Protein AF-A0AA43XJX3-F1 (afdb_monomer)

Radius of gyration: 33.51 Å; Cα contacts (8 Å, |Δi|>4): 386; chains: 1; bounding box: 92×37×76 Å

Solvent-accessible surface area (backbone atoms only — not comparable to full-atom values): 18809 Å² total; per-residue (Å²): 131,83,85,75,77,81,55,68,66,56,33,46,48,50,38,54,39,37,47,68,62,52,50,60,65,54,53,16,59,78,67,75,43,58,44,69,56,56,50,48,50,46,69,73,42,36,44,83,40,84,47,34,24,85,98,42,47,34,42,35,37,66,52,41,85,74,47,78,55,54,61,51,60,90,53,90,78,56,46,88,87,29,33,38,36,49,52,21,66,53,29,81,79,48,36,89,84,54,43,84,46,78,67,68,75,48,80,39,90,80,46,48,43,61,42,45,83,59,54,69,73,37,26,39,73,37,35,39,60,44,36,70,63,30,46,52,55,49,53,51,50,60,48,49,79,67,62,72,74,92,64,51,75,68,55,44,48,55,51,31,70,58,48,41,62,46,30,74,71,65,44,41,73,66,58,55,44,72,80,34,53,95,78,48,93,67,54,73,70,54,53,55,49,33,29,73,75,57,70,31,88,50,46,63,84,61,39,70,62,53,77,74,52,74,82,77,74,83,70,78,72,65,75,90,64,66,74,70,74,44,68,88,61,40,72,69,46,50,52,53,51,43,70,76,41,76,88,62,66,51,30,40,42,51,75,51,71,76,50,95,93,42,53,25,34,41,37,40,33,36,62,91,77,74,44,74,49,77,46,85,29,80,48,90,39,41,66,54,48,49,53,55,51,47,54,49,34,74,73,57,33,70,71,50,41,54,70,74,55,71,37,78,49,62,72,92,52,90,38,106

Organism: NCBI:txid2565777

pLDDT: mean 86.02, std 11.09, range [40.31, 98.12]

Foldseek 3Di:
DPQDDQDLVLLVLLLVVVQVVDFLVVSCVVSVHDSVNSLCLLVVQWDKDQAAAVPAAQDQFPCLVPQADFPLDPDPPCPPQNRTLSRPNCVCPRPPNGDGHDDPVLVDPPNFCNNPPCRNHDSHIGTHRDSVSSVVVVVVVVVVVVPDDPDDLVRLVVVQVQVVVVLQVVDALVRSCVVPVVPDVDDSVSVVVCQVVVSHPDHLVSHPCSVVDDDDPPPPPDLPDDPCVCVCPDPVNVVVVCVVPVPAWEKEWDWADDDVQAKIWIWIARPVVRDIDIDIFGDQAQVSVVVVVVVVCVVQPPVVSCRSPVDYDYDPRSND

InterPro domains:
  IPR025246 Transposase IS30-like HTH domain [PF13936] (4-42)
  IPR051917 Transposase/Integrase Enzymes [PTHR10948] (1-78)

Mean predicted aligned error: 17.45 Å

Structure (mmCIF, N/CA/C/O backbone):
data_AF-A0AA43XJX3-F1
#
_entry.id   AF-A0AA43XJX3-F1
#
loop_
_atom_site.group_PDB
_atom_site.id
_atom_site.type_symbol
_atom_site.label_atom_id
_atom_site.label_alt_id
_atom_site.label_comp_id
_atom_site.label_asym_id
_atom_site.label_entity_id
_atom_site.label_seq_id
_atom_site.pdbx_PDB_ins_code
_atom_site.Cartn_x
_atom_site.Cartn_y
_atom_site.Cartn_z
_atom_site.occupancy
_atom_site.B_iso_or_equiv
_atom_site.auth_seq_id
_atom_site.auth_comp_id
_atom_site.auth_asym_id
_atom_site.auth_atom_id
_atom_site.pdbx_PDB_model_num
ATOM 1 N N . MET A 1 1 ? -15.373 10.532 -0.952 1.00 40.31 1 MET A N 1
ATOM 2 C CA . MET A 1 1 ? -15.086 9.121 -1.298 1.00 40.31 1 MET A CA 1
ATOM 3 C C . MET A 1 1 ? -13.686 8.774 -0.825 1.00 40.31 1 MET A C 1
ATOM 5 O O . MET A 1 1 ? -12.738 9.395 -1.292 1.00 40.31 1 MET A O 1
ATOM 9 N N . MET A 1 2 ? -13.540 7.843 0.120 1.00 40.69 2 MET A N 1
ATOM 10 C CA . MET A 1 2 ? -12.215 7.351 0.510 1.00 40.69 2 MET A CA 1
ATOM 11 C C . MET A 1 2 ? -11.544 6.689 -0.697 1.00 40.69 2 MET A C 1
ATOM 13 O O . MET A 1 2 ? -12.169 5.889 -1.395 1.00 40.69 2 MET A O 1
ATOM 17 N N . ALA A 1 3 ? -10.288 7.045 -0.968 1.00 55.50 3 ALA A N 1
ATOM 18 C CA . ALA A 1 3 ? -9.515 6.457 -2.053 1.00 55.50 3 ALA A CA 1
ATOM 19 C C . ALA A 1 3 ? -9.300 4.963 -1.769 1.00 55.50 3 ALA A C 1
ATOM 21 O O . ALA A 1 3 ? -8.436 4.580 -0.984 1.00 55.50 3 ALA A O 1
ATOM 22 N N . LYS A 1 4 ? -10.125 4.112 -2.382 1.00 78.81 4 LYS A N 1
ATOM 23 C CA . LYS A 1 4 ? -10.029 2.658 -2.243 1.00 78.81 4 LYS A CA 1
ATOM 24 C C . LYS A 1 4 ? -8.730 2.198 -2.909 1.00 78.81 4 LYS A C 1
ATOM 26 O O . LYS A 1 4 ? -8.482 2.529 -4.069 1.00 78.81 4 LYS A O 1
ATOM 31 N N . HIS A 1 5 ? -7.903 1.465 -2.169 1.00 88.94 5 HIS A N 1
ATOM 32 C CA . HIS A 1 5 ? -6.673 0.885 -2.701 1.00 88.94 5 HIS A CA 1
ATOM 33 C C . HIS A 1 5 ? -6.969 -0.024 -3.902 1.00 88.94 5 HIS A C 1
ATOM 35 O O . HIS A 1 5 ? -8.063 -0.587 -4.007 1.00 88.94 5 HIS A O 1
ATOM 41 N N . LEU A 1 6 ? -5.988 -0.159 -4.798 1.00 93.19 6 LEU A N 1
ATOM 42 C CA . LEU A 1 6 ? -6.062 -1.137 -5.880 1.00 93.19 6 LEU A CA 1
ATOM 43 C C . LEU A 1 6 ? -6.025 -2.544 -5.280 1.00 93.19 6 LEU A C 1
ATOM 45 O O . LEU A 1 6 ? -5.177 -2.826 -4.425 1.00 93.19 6 LEU A O 1
ATOM 49 N N . SER A 1 7 ? -6.936 -3.404 -5.724 1.00 94.31 7 SER A N 1
ATOM 50 C CA . SER A 1 7 ? -6.947 -4.827 -5.374 1.00 94.31 7 SER A CA 1
ATOM 51 C C . SER A 1 7 ? -5.810 -5.581 -6.092 1.00 94.31 7 SER A C 1
ATOM 53 O O . SER A 1 7 ? -5.009 -4.980 -6.819 1.00 94.31 7 SER A O 1
ATOM 55 N N . TYR A 1 8 ? -5.672 -6.887 -5.850 1.00 95.50 8 TYR A N 1
ATOM 56 C CA . TYR A 1 8 ? -4.781 -7.717 -6.668 1.00 95.50 8 TYR A CA 1
ATOM 57 C C . TYR A 1 8 ? -5.336 -7.879 -8.091 1.00 95.50 8 TYR A C 1
ATOM 59 O O . TYR A 1 8 ? -4.590 -7.702 -9.053 1.00 95.50 8 TYR A O 1
ATOM 67 N N . ASP A 1 9 ? -6.648 -8.088 -8.219 1.00 96.12 9 ASP A N 1
ATOM 68 C CA . ASP A 1 9 ? -7.339 -8.218 -9.506 1.00 96.12 9 ASP A CA 1
ATOM 69 C C . ASP A 1 9 ? -7.208 -6.946 -10.353 1.00 96.12 9 ASP A C 1
ATOM 71 O O . ASP A 1 9 ? -6.829 -7.024 -11.520 1.00 96.12 9 ASP A O 1
ATOM 75 N N . ASP A 1 10 ? -7.350 -5.764 -9.735 1.00 96.00 10 ASP A N 1
ATOM 76 C CA . ASP A 1 10 ? -7.134 -4.473 -10.403 1.00 96.00 10 ASP A CA 1
ATOM 77 C C . ASP A 1 10 ? -5.731 -4.427 -11.046 1.00 96.00 10 ASP A C 1
ATOM 79 O O . ASP A 1 10 ? -5.551 -3.896 -12.139 1.00 96.00 10 ASP A O 1
ATOM 83 N N . ARG A 1 11 ? -4.709 -4.988 -10.381 1.00 97.25 11 ARG A N 1
ATOM 84 C CA . ARG A 1 11 ? -3.326 -5.011 -10.892 1.00 97.25 11 ARG A CA 1
ATOM 85 C C . ARG A 1 11 ? -3.123 -6.044 -11.991 1.00 97.25 11 ARG A C 1
ATOM 87 O O . ARG A 1 11 ? -2.373 -5.770 -12.930 1.00 97.25 11 ARG A O 1
ATOM 94 N N . LEU A 1 12 ? -3.773 -7.205 -11.893 1.00 97.94 12 LEU A N 1
ATOM 95 C CA . LEU A 1 12 ? -3.779 -8.206 -12.962 1.00 97.94 12 LEU A CA 1
ATOM 96 C C . LEU A 1 12 ? -4.369 -7.615 -14.245 1.00 97.94 12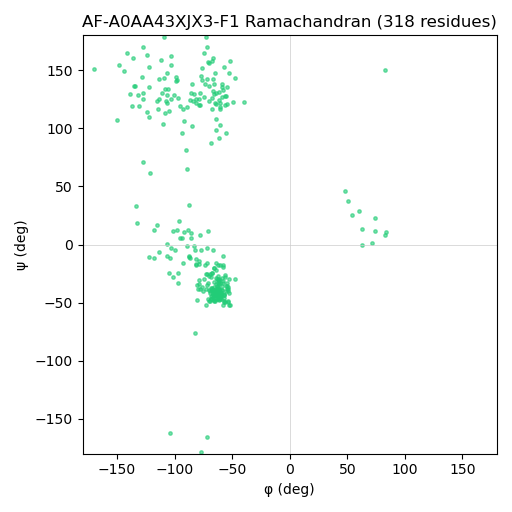 LEU A C 1
ATOM 98 O O . LEU A 1 12 ? -3.784 -7.758 -15.323 1.00 97.94 12 LEU A O 1
ATOM 102 N N . ASP A 1 13 ? -5.467 -6.876 -14.11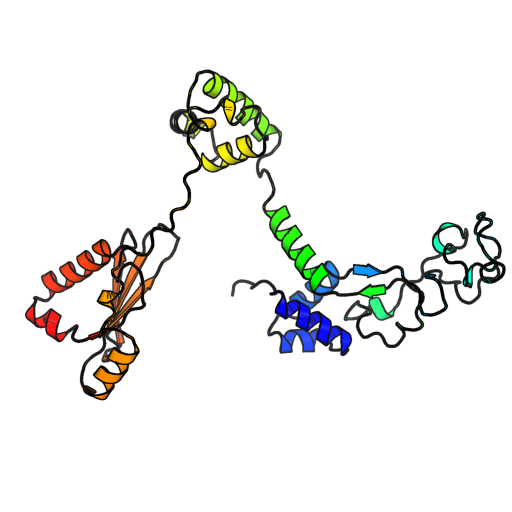5 1.00 97.75 13 ASP A N 1
ATOM 103 C CA . ASP A 1 13 ? -6.102 -6.187 -15.231 1.00 97.75 13 ASP A CA 1
ATOM 104 C C . ASP A 1 13 ? -5.219 -5.072 -15.801 1.00 97.75 13 ASP A C 1
ATOM 106 O O . ASP A 1 13 ? -5.041 -5.007 -17.019 1.00 97.75 13 ASP A O 1
ATOM 110 N N . ILE A 1 14 ? -4.571 -4.251 -14.960 1.00 97.62 14 ILE A N 1
ATOM 111 C CA . ILE A 1 14 ? -3.571 -3.271 -15.428 1.00 97.62 14 ILE A CA 1
ATOM 112 C C . ILE A 1 14 ? -2.492 -3.970 -16.266 1.00 97.62 14 ILE A C 1
ATOM 114 O O . ILE A 1 14 ? -2.191 -3.530 -17.376 1.00 97.62 14 ILE A O 1
ATOM 118 N N . GLU A 1 15 ? -1.921 -5.078 -15.785 1.00 98.12 15 GLU A N 1
ATOM 119 C CA . GLU A 1 15 ? -0.895 -5.815 -16.528 1.00 98.12 15 GLU A CA 1
ATOM 120 C C . GLU A 1 15 ? -1.415 -6.330 -17.881 1.00 98.12 15 GLU A C 1
ATOM 122 O O . GLU A 1 15 ? -0.720 -6.210 -18.899 1.00 98.12 15 GLU A O 1
ATOM 127 N N . LYS A 1 16 ? -2.630 -6.889 -17.906 1.00 98.06 16 LYS A N 1
ATOM 128 C CA . LYS A 1 16 ? -3.300 -7.386 -19.115 1.00 98.06 16 LYS A CA 1
ATOM 129 C C . LYS A 1 16 ? -3.533 -6.270 -20.136 1.00 98.06 16 LYS A C 1
ATOM 131 O O . LYS A 1 16 ? -3.191 -6.433 -21.312 1.00 98.06 16 LYS A O 1
ATOM 136 N N . TYR A 1 17 ? -4.065 -5.131 -19.705 1.00 97.81 17 TYR A N 1
ATOM 137 C CA . TYR A 1 17 ? -4.335 -3.996 -20.583 1.00 97.81 17 TYR A CA 1
ATOM 138 C C . TYR A 1 17 ? -3.048 -3.358 -21.116 1.00 97.81 17 TYR A C 1
ATOM 140 O O . TYR A 1 17 ? -2.960 -3.046 -22.303 1.00 97.81 17 TYR A O 1
ATOM 148 N N . LEU A 1 18 ? -1.997 -3.274 -20.294 1.00 97.06 18 LEU A N 1
ATOM 149 C CA . LEU A 1 18 ? -0.679 -2.805 -20.733 1.00 97.06 18 LEU A CA 1
ATOM 150 C C . LEU A 1 18 ? -0.033 -3.723 -21.777 1.00 97.06 18 LEU A C 1
ATOM 152 O O . LEU A 1 18 ? 0.682 -3.245 -22.656 1.00 97.06 18 LEU A O 1
ATOM 156 N N . LYS A 1 19 ? -0.261 -5.042 -21.704 1.00 96.44 19 LYS A N 1
ATOM 157 C CA . LYS A 1 19 ? 0.165 -5.987 -22.755 1.00 96.44 19 LYS A CA 1
ATOM 158 C C . LYS A 1 19 ? -0.623 -5.802 -24.053 1.00 96.44 19 LYS A C 1
ATOM 160 O O . LYS A 1 19 ? -0.084 -6.078 -25.119 1.00 96.44 19 LYS A O 1
ATOM 165 N N . SER A 1 20 ? -1.858 -5.319 -23.950 1.00 96.00 20 SER A N 1
ATOM 166 C CA . SER A 1 20 ? -2.770 -5.077 -25.073 1.00 96.00 20 SER A CA 1
ATOM 167 C C . SER A 1 20 ? -2.677 -3.646 -25.628 1.00 96.00 20 SER A C 1
ATOM 169 O O . SER A 1 20 ? -3.511 -3.260 -26.436 1.00 96.00 20 SER A O 1
ATOM 171 N N . ASN A 1 21 ? -1.672 -2.862 -25.208 1.00 94.25 21 ASN A N 1
ATOM 172 C CA . ASN A 1 21 ? -1.429 -1.476 -25.637 1.00 94.25 21 ASN A CA 1
ATOM 173 C C . ASN A 1 21 ? -2.566 -0.481 -25.348 1.00 94.25 21 ASN A C 1
ATOM 175 O O . ASN A 1 21 ? -2.692 0.530 -26.034 1.00 94.25 21 ASN A O 1
ATOM 179 N N . TYR A 1 22 ? -3.351 -0.715 -24.296 1.00 96.19 22 TYR A N 1
ATOM 180 C CA . TYR A 1 22 ? -4.339 0.265 -23.845 1.00 96.19 22 TYR A CA 1
ATOM 181 C C . TYR A 1 22 ? -3.642 1.520 -23.302 1.00 96.19 22 TYR A C 1
ATOM 183 O O . TYR A 1 22 ? -2.624 1.447 -22.602 1.00 96.19 22 TYR A O 1
ATOM 191 N N . SER A 1 23 ? -4.227 2.683 -23.570 1.00 95.19 23 SER A N 1
ATOM 192 C CA . SER A 1 23 ? -3.815 3.949 -22.973 1.00 95.19 23 SER A CA 1
ATOM 193 C C . SER A 1 23 ? -4.190 4.011 -21.489 1.00 95.19 23 SER A C 1
ATOM 195 O O . SER A 1 23 ? -5.140 3.381 -21.024 1.00 95.19 23 SER A O 1
ATOM 197 N N . LEU A 1 24 ? -3.494 4.855 -20.720 1.00 95.62 24 LEU A N 1
ATOM 198 C CA . LEU A 1 24 ? -3.821 5.058 -19.301 1.00 95.62 24 LEU A CA 1
ATOM 199 C C . LEU A 1 24 ? -5.257 5.565 -19.085 1.00 95.62 24 LEU A C 1
ATOM 201 O O . LEU A 1 24 ? -5.836 5.307 -18.034 1.00 95.62 24 LEU A O 1
ATOM 205 N N . SER A 1 25 ? -5.816 6.302 -20.052 1.00 95.88 25 SER A N 1
ATOM 206 C CA . SER A 1 25 ? -7.202 6.780 -19.996 1.00 95.88 25 SER A CA 1
ATOM 207 C C . SER A 1 25 ? -8.201 5.631 -20.170 1.00 95.88 25 SER A C 1
ATOM 209 O O . SER A 1 25 ? -9.214 5.599 -19.479 1.00 95.88 25 SER A O 1
ATOM 211 N N . GLU A 1 26 ? -7.910 4.675 -21.053 1.00 96.75 26 GLU A N 1
ATOM 212 C CA . GLU A 1 26 ? -8.755 3.493 -21.249 1.00 96.75 26 GLU A CA 1
ATOM 213 C C . GLU A 1 26 ? -8.703 2.580 -20.026 1.00 96.75 26 GLU A C 1
ATOM 215 O O . GLU A 1 26 ? -9.752 2.239 -19.495 1.00 96.75 26 GLU A O 1
ATOM 220 N N . ILE A 1 27 ? -7.506 2.289 -19.505 1.00 96.69 27 ILE A N 1
ATOM 221 C CA . ILE A 1 27 ? -7.332 1.477 -18.286 1.00 96.69 27 ILE A CA 1
ATOM 222 C C . ILE A 1 27 ? -8.086 2.093 -17.100 1.00 96.69 27 ILE A C 1
ATOM 224 O O . ILE A 1 27 ? -8.748 1.394 -16.338 1.00 96.69 27 ILE A O 1
ATOM 228 N N . ALA A 1 28 ? -8.001 3.417 -16.949 1.00 95.75 28 ALA A N 1
ATOM 229 C CA . ALA A 1 28 ? -8.712 4.155 -15.912 1.00 95.75 28 ALA A CA 1
ATOM 230 C C . ALA A 1 28 ? -10.236 3.981 -16.009 1.00 95.75 28 ALA A C 1
ATOM 232 O O . ALA A 1 28 ? -10.896 3.779 -14.989 1.00 95.75 28 ALA A O 1
ATOM 233 N N . ARG A 1 29 ? -10.783 4.020 -17.229 1.00 96.25 29 ARG A N 1
ATOM 234 C CA . ARG A 1 29 ? -12.213 3.828 -17.489 1.00 96.25 29 ARG A CA 1
ATOM 235 C C . ARG A 1 29 ? -12.657 2.391 -17.209 1.00 96.25 29 ARG A C 1
ATOM 237 O O . ARG A 1 29 ? -13.643 2.221 -16.503 1.00 96.25 29 ARG A O 1
ATOM 244 N N . GLU A 1 30 ? -11.915 1.390 -17.687 1.00 96.06 30 GLU A N 1
ATOM 245 C CA . GLU A 1 30 ? -12.246 -0.031 -17.473 1.00 96.06 30 GLU A CA 1
ATOM 246 C C . GLU A 1 30 ? -12.243 -0.411 -15.985 1.00 96.06 30 GLU A C 1
ATOM 248 O O . GLU A 1 30 ? -13.106 -1.148 -15.521 1.00 96.06 30 GLU A O 1
ATOM 253 N N . LEU A 1 31 ? -11.301 0.132 -15.209 1.00 93.81 31 LEU A N 1
ATOM 254 C CA . LEU A 1 31 ? -11.177 -0.162 -13.777 1.00 93.81 31 LEU A CA 1
ATOM 255 C C . LEU A 1 31 ? -12.000 0.769 -12.881 1.00 93.81 31 LEU A C 1
ATOM 257 O O . LEU A 1 31 ? -11.956 0.639 -11.656 1.00 93.81 31 LEU A O 1
ATOM 261 N N . ASN A 1 32 ? -12.706 1.742 -13.465 1.00 93.25 32 ASN A N 1
ATOM 262 C CA . ASN A 1 32 ? -13.382 2.817 -12.741 1.00 93.25 32 ASN A CA 1
ATOM 263 C C . ASN A 1 32 ? -12.460 3.488 -11.693 1.00 93.25 32 ASN A C 1
ATOM 265 O O . ASN A 1 32 ? -12.806 3.678 -10.521 1.00 93.25 32 ASN A O 1
ATOM 269 N N . ARG A 1 33 ? -11.225 3.802 -12.105 1.00 92.62 33 ARG A N 1
ATOM 270 C CA . ARG A 1 33 ? -10.194 4.455 -11.283 1.00 92.62 33 ARG A CA 1
ATOM 271 C C . ARG A 1 33 ? -9.737 5.749 -11.927 1.00 92.62 33 ARG A C 1
ATOM 273 O O . ARG A 1 33 ? -9.702 5.888 -13.140 1.00 92.62 33 ARG A O 1
ATOM 280 N N . HIS A 1 34 ? -9.278 6.693 -11.111 1.00 93.50 34 HIS A N 1
ATOM 281 C CA . HIS A 1 34 ? -8.694 7.918 -11.645 1.00 93.50 34 HIS A CA 1
ATOM 282 C C . HIS A 1 34 ? -7.387 7.631 -12.408 1.00 93.50 34 HIS A C 1
ATOM 284 O O . HIS A 1 34 ? -6.522 6.895 -11.925 1.00 93.50 34 HIS A O 1
ATOM 290 N N . LYS A 1 35 ? -7.191 8.281 -13.562 1.00 94.62 35 LYS A N 1
ATOM 291 C CA . LYS A 1 35 ? -5.999 8.117 -14.418 1.00 94.62 35 LYS A CA 1
ATOM 292 C C . LYS A 1 35 ? -4.682 8.333 -13.670 1.00 94.62 35 LYS A C 1
ATOM 294 O O . LYS A 1 35 ? -3.721 7.599 -13.889 1.00 94.62 35 LYS A O 1
ATOM 299 N N . SER A 1 36 ? -4.630 9.304 -12.753 1.00 94.12 36 SER A N 1
ATOM 300 C CA . SER A 1 36 ? -3.422 9.552 -11.949 1.00 94.12 36 SER A CA 1
ATOM 301 C C . SER A 1 36 ? -3.107 8.422 -10.963 1.00 94.12 36 SER A C 1
ATOM 303 O O . SER A 1 36 ? -1.952 8.258 -10.578 1.00 94.12 36 SER A O 1
ATOM 305 N N . THR A 1 37 ? -4.099 7.631 -10.545 1.00 94.06 37 THR A N 1
ATOM 306 C CA . THR A 1 37 ? -3.879 6.445 -9.704 1.00 94.06 37 THR A CA 1
ATOM 307 C C . THR A 1 37 ? -3.210 5.344 -10.513 1.00 94.06 37 THR A C 1
ATOM 309 O O . THR A 1 37 ? -2.195 4.819 -10.073 1.00 94.06 37 THR A O 1
ATOM 312 N N . ILE A 1 38 ? -3.711 5.072 -11.721 1.00 95.62 38 ILE A N 1
ATOM 313 C CA . ILE A 1 38 ? -3.113 4.092 -12.638 1.00 95.62 38 ILE A CA 1
ATOM 314 C C . ILE A 1 38 ? -1.693 4.513 -13.034 1.00 95.62 38 ILE A C 1
ATOM 316 O O . ILE A 1 38 ? -0.769 3.712 -12.956 1.00 95.62 38 ILE A O 1
ATOM 320 N N . SER A 1 39 ? -1.499 5.789 -13.385 1.00 95.50 39 SER A N 1
ATOM 321 C CA . SER A 1 39 ? -0.178 6.329 -13.730 1.00 95.50 39 SER A CA 1
ATOM 322 C C . SER A 1 39 ? 0.830 6.142 -12.590 1.00 95.50 39 SER A C 1
ATOM 324 O O . SER A 1 39 ? 1.881 5.540 -12.789 1.00 95.50 39 SER A O 1
ATOM 326 N N . ARG A 1 40 ? 0.481 6.571 -11.366 1.00 94.50 40 ARG A N 1
ATOM 327 C CA . ARG A 1 40 ? 1.353 6.420 -10.189 1.00 94.50 40 ARG A CA 1
ATOM 328 C C . ARG A 1 40 ? 1.654 4.962 -9.872 1.00 94.50 40 ARG A C 1
ATOM 330 O O . ARG A 1 40 ? 2.805 4.646 -9.596 1.00 94.50 40 ARG A O 1
ATOM 337 N N . GLU A 1 41 ? 0.649 4.091 -9.916 1.00 95.44 41 GLU A N 1
ATOM 338 C CA . GLU A 1 41 ? 0.833 2.654 -9.696 1.00 95.44 41 GLU A CA 1
ATOM 339 C C . GLU A 1 41 ? 1.872 2.087 -10.670 1.00 95.44 41 GLU A C 1
ATOM 341 O O . GLU A 1 41 ? 2.831 1.450 -10.241 1.00 95.44 41 GLU A O 1
ATOM 346 N N . ILE A 1 42 ? 1.736 2.378 -11.966 1.00 96.00 42 ILE A N 1
ATOM 347 C CA . ILE A 1 42 ? 2.660 1.883 -12.989 1.00 96.00 42 ILE A CA 1
ATOM 348 C C . ILE A 1 42 ? 4.060 2.457 -12.778 1.00 96.00 42 ILE A C 1
ATOM 350 O O . ILE A 1 42 ? 5.028 1.699 -12.768 1.00 96.00 42 ILE A O 1
ATOM 354 N N . THR A 1 43 ? 4.194 3.768 -12.578 1.00 93.81 43 THR A N 1
ATOM 355 C CA . THR A 1 43 ? 5.504 4.413 -12.417 1.00 93.81 43 THR A CA 1
ATOM 356 C C . THR A 1 43 ? 6.235 3.934 -11.162 1.00 93.81 43 THR A C 1
ATOM 358 O O . THR A 1 43 ? 7.435 3.688 -11.221 1.00 93.81 43 THR A O 1
ATOM 361 N N . ILE A 1 44 ? 5.529 3.775 -10.039 1.00 93.38 44 ILE A N 1
ATOM 362 C CA . ILE A 1 44 ? 6.135 3.398 -8.753 1.00 93.38 44 ILE A CA 1
ATOM 363 C C . ILE A 1 44 ? 6.446 1.899 -8.698 1.00 93.38 44 ILE A C 1
ATOM 365 O O . ILE A 1 44 ? 7.456 1.506 -8.121 1.00 93.38 44 ILE A O 1
ATOM 369 N N . ARG A 1 45 ? 5.575 1.050 -9.258 1.00 94.88 45 ARG A N 1
ATOM 370 C CA . ARG A 1 45 ? 5.641 -0.408 -9.060 1.00 94.88 45 ARG A CA 1
ATOM 371 C C . ARG A 1 45 ? 6.222 -1.182 -10.242 1.00 94.88 45 ARG A C 1
ATOM 373 O O . ARG A 1 45 ? 6.376 -2.397 -10.148 1.00 94.88 45 ARG A O 1
ATOM 380 N N . SER A 1 46 ? 6.561 -0.519 -11.347 1.00 95.31 46 SER A N 1
ATOM 381 C CA . SER A 1 46 ? 7.253 -1.177 -12.461 1.00 95.31 46 SER A CA 1
ATOM 382 C C . SER A 1 46 ? 8.699 -1.505 -12.112 1.00 95.31 46 SER A C 1
ATOM 384 O O . SER A 1 46 ? 9.408 -0.716 -11.494 1.00 95.31 46 SER A O 1
ATOM 386 N N . ARG A 1 47 ? 9.174 -2.659 -12.584 1.00 94.75 47 ARG A N 1
ATOM 387 C CA . ARG A 1 47 ? 10.550 -3.110 -12.357 1.00 94.75 47 ARG A CA 1
ATOM 388 C C . ARG A 1 47 ? 11.460 -2.831 -13.544 1.00 94.75 47 ARG A C 1
ATOM 390 O O . ARG A 1 47 ? 11.085 -3.013 -14.707 1.00 94.75 47 ARG A O 1
ATOM 397 N N . THR A 1 48 ? 12.705 -2.502 -13.227 1.00 94.81 48 THR A N 1
ATOM 398 C CA . THR A 1 48 ? 13.790 -2.356 -14.197 1.00 94.81 48 THR A CA 1
ATOM 399 C C . THR A 1 48 ? 14.376 -3.722 -14.549 1.00 94.81 48 THR A C 1
ATOM 401 O O . THR A 1 48 ? 14.822 -4.470 -13.681 1.00 94.81 48 THR A O 1
ATOM 404 N N . VAL A 1 49 ? 14.418 -4.054 -15.838 1.00 94.12 49 VAL A N 1
ATOM 405 C CA . VAL A 1 49 ? 14.920 -5.332 -16.354 1.00 94.12 49 VAL A CA 1
ATOM 406 C C . VAL A 1 49 ? 16.061 -5.097 -17.341 1.00 94.12 49 VAL A C 1
ATOM 408 O O . VAL A 1 49 ? 15.856 -4.652 -18.473 1.00 94.12 49 VAL A O 1
ATOM 411 N N . LYS A 1 50 ? 17.279 -5.460 -16.925 1.00 93.06 50 LYS A N 1
ATOM 412 C CA . LYS A 1 50 ? 18.514 -5.405 -17.727 1.00 93.06 50 LYS A CA 1
ATOM 413 C C . LYS A 1 50 ? 18.725 -6.711 -18.502 1.00 93.06 50 LYS A C 1
ATOM 415 O O . LYS A 1 50 ? 19.640 -7.480 -18.228 1.00 93.06 50 LYS A O 1
ATOM 420 N N . LYS A 1 51 ? 17.821 -7.006 -19.441 1.00 90.38 51 LYS A N 1
ATOM 421 C CA . LYS A 1 51 ? 17.868 -8.225 -20.270 1.00 90.38 51 LYS A CA 1
ATOM 422 C C . LYS A 1 51 ? 17.905 -7.868 -21.751 1.00 90.38 51 LYS A C 1
ATOM 424 O O . LYS A 1 51 ? 17.128 -7.025 -22.194 1.00 90.38 51 LYS A O 1
ATOM 429 N N . GLY A 1 52 ? 18.779 -8.533 -22.505 1.00 86.94 52 GLY A N 1
ATOM 430 C CA . GLY A 1 52 ? 18.850 -8.430 -23.962 1.00 86.94 52 GLY A CA 1
ATOM 431 C C . GLY A 1 52 ? 17.679 -9.116 -24.666 1.00 86.94 52 GLY A C 1
ATOM 432 O O . GLY A 1 52 ? 16.670 -9.463 -24.046 1.00 86.94 52 GLY A O 1
ATOM 433 N N . CYS A 1 53 ? 17.821 -9.318 -25.969 1.00 86.94 53 CYS A N 1
ATOM 434 C CA . CYS A 1 53 ? 16.839 -10.026 -26.780 1.00 86.94 53 CYS A CA 1
ATOM 435 C C . CYS A 1 53 ? 17.363 -11.398 -27.221 1.00 86.94 53 CYS A C 1
ATOM 437 O O . CYS A 1 53 ? 18.490 -11.779 -26.908 1.00 86.94 53 CYS A O 1
ATOM 439 N N . TYR A 1 54 ? 16.550 -12.164 -27.949 1.00 85.44 54 TYR A N 1
ATOM 440 C CA . TYR A 1 54 ? 17.009 -13.446 -28.480 1.00 85.44 54 TYR A CA 1
ATOM 441 C C . TYR A 1 54 ? 18.275 -13.247 -29.330 1.00 85.44 54 TYR A C 1
ATOM 443 O O . TYR A 1 54 ? 18.322 -12.374 -30.197 1.00 85.44 54 TYR A O 1
ATOM 451 N N . GLY A 1 55 ? 19.326 -14.010 -29.023 1.00 83.56 55 GLY A N 1
ATOM 452 C CA . GLY A 1 55 ? 20.610 -13.942 -29.722 1.00 83.56 55 GLY A CA 1
ATOM 453 C C . GLY A 1 55 ? 21.466 -12.694 -29.460 1.00 83.56 55 GLY A C 1
ATOM 454 O O . GLY A 1 55 ? 22.547 -12.600 -30.042 1.00 83.56 55 GLY A O 1
ATOM 455 N N . ARG A 1 56 ? 21.045 -11.749 -28.601 1.00 85.75 56 ARG A N 1
ATOM 456 C CA . ARG A 1 56 ? 21.839 -10.556 -28.247 1.00 85.75 56 ARG A CA 1
ATOM 457 C C . ARG A 1 56 ? 21.846 -10.298 -26.747 1.00 85.75 56 ARG A C 1
ATOM 459 O O . ARG A 1 56 ? 20.810 -10.327 -26.086 1.00 85.75 56 ARG A O 1
ATOM 466 N N . ASN A 1 57 ? 23.022 -9.968 -26.225 1.00 88.44 57 ASN A N 1
ATOM 467 C CA . ASN A 1 57 ? 23.169 -9.580 -24.830 1.00 88.44 57 ASN A CA 1
ATOM 468 C C . ASN A 1 57 ? 22.469 -8.245 -24.542 1.00 88.44 57 ASN A C 1
ATOM 470 O O . ASN A 1 57 ? 22.169 -7.462 -25.446 1.00 88.44 57 ASN A O 1
ATOM 474 N N . TYR A 1 58 ? 22.200 -7.997 -23.262 1.00 92.00 58 TYR A N 1
ATOM 475 C CA . TYR A 1 58 ? 21.825 -6.665 -22.805 1.00 92.00 58 TYR A CA 1
ATOM 476 C C . TYR A 1 58 ? 22.962 -5.700 -23.148 1.00 92.00 58 TYR A C 1
ATOM 478 O O . TYR A 1 58 ? 24.119 -5.967 -22.832 1.00 92.00 58 TYR A O 1
ATOM 486 N N . ASN A 1 59 ? 22.622 -4.617 -23.838 1.00 92.06 59 ASN A N 1
ATOM 487 C CA . ASN A 1 59 ? 23.561 -3.570 -24.196 1.00 92.06 59 ASN A CA 1
ATOM 488 C C . ASN A 1 59 ? 22.781 -2.260 -24.258 1.00 92.06 59 ASN A C 1
ATOM 490 O O . ASN A 1 59 ? 21.972 -2.056 -25.171 1.00 92.06 59 ASN A O 1
ATOM 494 N N . ALA A 1 60 ? 23.014 -1.417 -23.254 1.00 94.00 60 ALA A N 1
ATOM 495 C CA . ALA A 1 60 ? 22.367 -0.114 -23.114 1.00 94.00 60 ALA A CA 1
ATOM 496 C C . ALA A 1 60 ? 23.250 1.028 -23.622 1.00 94.00 60 ALA A C 1
ATOM 498 O O . ALA A 1 60 ? 22.965 2.177 -23.330 1.00 94.00 60 ALA A O 1
ATOM 499 N N . CYS A 1 61 ? 24.334 0.727 -24.339 1.00 93.75 61 CYS A N 1
ATOM 500 C CA . CYS A 1 61 ? 25.209 1.753 -24.882 1.00 93.75 61 CYS A CA 1
ATOM 501 C C . CYS A 1 61 ? 24.554 2.452 -26.083 1.00 93.75 61 CYS A C 1
ATOM 503 O O . CYS A 1 61 ? 24.004 1.788 -26.970 1.00 93.75 61 CYS A O 1
ATOM 505 N N . ILE A 1 62 ? 24.678 3.775 -26.178 1.00 94.12 62 ILE A N 1
ATOM 506 C CA . ILE A 1 62 ? 24.258 4.545 -27.361 1.00 94.12 62 ILE A CA 1
ATOM 507 C C . ILE A 1 62 ? 25.038 4.132 -28.615 1.00 94.12 62 ILE A C 1
ATOM 509 O O . ILE A 1 62 ? 24.480 4.043 -29.704 1.00 94.12 62 ILE A O 1
ATOM 513 N N . HIS A 1 63 ? 26.295 3.718 -28.448 1.00 92.62 63 HIS A N 1
ATOM 514 C CA . HIS A 1 63 ? 27.160 3.249 -29.531 1.00 92.62 63 HIS A CA 1
ATOM 515 C C . HIS A 1 63 ? 26.987 1.751 -29.854 1.00 92.62 63 HIS A C 1
ATOM 517 O O . HIS A 1 63 ? 27.770 1.186 -30.613 1.00 92.62 63 HIS A O 1
ATOM 523 N N . ARG A 1 64 ? 25.970 1.064 -29.309 1.00 90.50 64 ARG A N 1
ATOM 524 C CA . ARG A 1 64 ? 25.795 -0.403 -29.434 1.00 90.50 64 ARG A CA 1
ATOM 525 C C . ARG A 1 64 ? 25.704 -0.947 -30.863 1.00 90.50 64 ARG A C 1
ATOM 527 O O . ARG A 1 64 ? 25.851 -2.150 -31.044 1.00 90.50 64 ARG A O 1
ATOM 534 N N . TYR A 1 65 ? 25.430 -0.113 -31.863 1.00 89.50 65 TYR A N 1
ATOM 535 C CA . TYR A 1 65 ? 25.345 -0.546 -33.262 1.00 89.50 65 TYR A CA 1
ATOM 536 C C . TYR A 1 65 ? 26.641 -0.302 -34.045 1.00 89.50 65 TYR A C 1
ATOM 538 O O . TYR A 1 65 ? 26.995 -1.121 -34.893 1.00 89.50 65 TYR A O 1
ATOM 546 N N . SER A 1 66 ? 27.366 0.771 -33.725 1.00 91.19 66 SER A N 1
ATOM 547 C CA . SER A 1 66 ? 28.526 1.255 -34.484 1.00 91.19 66 SER A CA 1
ATOM 548 C C . SER A 1 66 ? 29.860 1.149 -33.742 1.00 91.19 66 SER A C 1
ATOM 550 O O . SER A 1 66 ? 30.891 1.393 -34.347 1.00 91.19 66 SER A O 1
ATOM 552 N N . CYS A 1 67 ? 29.878 0.767 -32.461 1.00 89.56 67 CYS A N 1
ATOM 553 C CA . CYS A 1 67 ? 31.114 0.677 -31.684 1.00 89.56 67 CYS A CA 1
ATOM 554 C C . CYS A 1 67 ? 32.094 -0.336 -32.299 1.00 89.56 67 CYS A C 1
ATOM 556 O O . CYS A 1 67 ? 31.779 -1.527 -32.438 1.00 89.56 67 CYS A O 1
ATOM 558 N N . GLU A 1 68 ? 33.285 0.157 -32.636 1.00 89.38 68 GLU A N 1
ATOM 559 C CA . GLU A 1 68 ? 34.374 -0.612 -33.244 1.00 89.38 68 GLU A CA 1
ATOM 560 C C . GLU A 1 68 ? 35.345 -1.183 -32.208 1.00 89.38 68 GLU A C 1
ATOM 562 O O . GLU A 1 68 ? 36.071 -2.130 -32.511 1.00 89.38 68 GLU A O 1
ATOM 567 N N . SER A 1 69 ? 35.301 -0.677 -30.968 1.00 86.94 69 SER A N 1
ATOM 568 C CA . SER A 1 69 ? 36.131 -1.153 -29.864 1.00 86.94 69 SER A CA 1
ATOM 569 C C . SER A 1 69 ? 35.975 -2.661 -29.669 1.00 86.94 69 SER A C 1
ATOM 571 O O . SER A 1 69 ? 34.863 -3.209 -29.660 1.00 86.94 69 SER A O 1
ATOM 573 N N . ASP A 1 70 ? 37.095 -3.342 -29.472 1.00 86.38 70 ASP A N 1
ATOM 574 C CA . ASP A 1 70 ? 37.148 -4.761 -29.172 1.00 86.38 70 ASP A CA 1
ATOM 575 C C . ASP A 1 70 ? 37.911 -5.017 -27.865 1.00 86.38 70 ASP A C 1
ATOM 577 O O . ASP A 1 70 ? 38.555 -4.134 -27.309 1.00 86.38 70 ASP A O 1
ATOM 581 N N . ARG A 1 71 ? 37.729 -6.212 -27.299 1.00 81.50 71 ARG A N 1
ATOM 582 C CA . ARG A 1 71 ? 38.433 -6.701 -26.099 1.00 81.50 71 ARG A CA 1
ATOM 583 C C . ARG A 1 71 ? 38.346 -5.793 -24.860 1.00 81.50 71 ARG A C 1
ATOM 585 O O . ARG A 1 71 ? 39.169 -5.909 -23.964 1.00 81.50 71 ARG A O 1
ATOM 592 N N . VAL A 1 72 ? 37.294 -4.976 -24.759 1.00 80.88 72 VAL A N 1
ATOM 593 C CA . VAL A 1 72 ? 36.975 -4.137 -23.580 1.00 80.88 72 VAL A CA 1
ATOM 594 C C . VAL A 1 72 ? 36.833 -4.924 -22.271 1.00 80.88 72 VAL A C 1
ATOM 596 O O . VAL A 1 72 ? 37.036 -4.382 -21.196 1.00 80.88 72 VAL A O 1
ATOM 599 N N . CYS A 1 73 ? 36.476 -6.207 -22.335 1.00 73.88 73 CYS A N 1
ATOM 600 C CA . CYS A 1 73 ? 36.475 -7.104 -21.183 1.00 73.88 73 CYS A CA 1
ATOM 601 C C . CYS A 1 73 ? 37.849 -7.776 -21.048 1.00 73.88 73 CYS A C 1
ATOM 603 O O . CYS A 1 73 ? 38.218 -8.585 -21.897 1.00 73.88 73 CYS A O 1
ATOM 605 N N . SER A 1 74 ? 38.550 -7.556 -19.934 1.00 66.25 74 SER A N 1
ATOM 606 C CA . SER A 1 74 ? 39.802 -8.264 -19.597 1.00 66.25 74 SER A CA 1
ATOM 607 C C . SER A 1 74 ? 39.605 -9.765 -19.312 1.00 66.25 74 SER A C 1
ATOM 609 O O . SER A 1 74 ? 40.562 -10.500 -19.075 1.00 66.25 74 SER A O 1
ATOM 611 N N . ASP A 1 75 ? 38.353 -10.234 -19.299 1.00 63.41 75 ASP A N 1
ATOM 612 C CA . ASP A 1 75 ? 37.996 -11.616 -18.999 1.00 63.41 75 ASP A CA 1
ATOM 613 C C . ASP A 1 75 ? 38.239 -12.520 -20.222 1.00 63.41 75 ASP A C 1
ATOM 615 O O . ASP A 1 75 ? 37.619 -12.366 -21.280 1.00 63.41 75 ASP A O 1
ATOM 619 N N . LYS A 1 76 ? 39.106 -13.528 -20.049 1.00 56.59 76 LYS A N 1
ATOM 620 C CA . LYS A 1 76 ? 39.462 -14.546 -21.058 1.00 56.59 76 LYS A CA 1
ATOM 621 C C . LYS A 1 76 ? 38.251 -15.346 -21.576 1.00 56.59 76 LYS A C 1
ATOM 623 O O . LYS A 1 76 ? 38.377 -16.086 -22.548 1.00 56.59 76 LYS A O 1
ATOM 628 N N . LYS A 1 77 ? 37.074 -15.199 -20.951 1.00 57.19 77 LYS A N 1
ATOM 629 C CA . LYS A 1 77 ? 35.792 -15.803 -21.360 1.00 57.19 77 LYS A CA 1
ATOM 630 C C . LYS A 1 77 ? 35.040 -15.035 -22.453 1.00 57.19 77 LYS A C 1
ATOM 632 O O . LYS A 1 77 ? 34.011 -15.521 -22.930 1.00 57.19 77 LYS A O 1
ATOM 637 N N . CYS A 1 78 ? 35.516 -13.867 -22.885 1.00 61.66 78 CYS A N 1
ATOM 638 C CA . CYS A 1 78 ? 34.960 -13.185 -24.052 1.00 61.66 78 CYS A CA 1
ATOM 639 C C . CYS A 1 78 ? 35.289 -13.983 -25.331 1.00 61.66 78 CYS A C 1
ATOM 641 O O . CYS A 1 78 ? 36.311 -13.782 -25.979 1.00 61.66 78 CYS A O 1
ATOM 643 N N . SER A 1 79 ? 34.419 -14.946 -25.672 1.00 64.88 79 SER A N 1
ATOM 644 C CA . SER A 1 79 ? 34.548 -15.792 -26.870 1.00 64.88 79 SER A CA 1
ATOM 645 C C . SER A 1 79 ? 34.749 -14.957 -28.146 1.00 64.88 79 SER A C 1
ATOM 647 O O . SER A 1 79 ? 34.310 -13.806 -28.206 1.00 64.88 79 SER A O 1
ATOM 649 N N . ARG A 1 80 ? 35.315 -15.544 -29.216 1.00 64.88 80 ARG A N 1
ATOM 650 C CA . ARG A 1 80 ? 35.502 -14.878 -30.530 1.00 64.88 80 ARG A CA 1
ATOM 651 C C . ARG A 1 80 ? 34.242 -14.155 -31.047 1.00 64.88 80 ARG A C 1
ATOM 653 O O . ARG A 1 80 ? 34.376 -13.144 -31.729 1.00 64.88 80 ARG A O 1
ATOM 660 N N . LYS A 1 81 ? 33.040 -14.633 -30.691 1.00 65.12 81 LYS A N 1
ATOM 661 C CA . LYS A 1 81 ? 31.733 -14.048 -31.052 1.00 65.12 81 LYS A CA 1
ATOM 662 C C . LYS A 1 81 ? 31.413 -12.732 -30.321 1.00 65.12 81 LYS A C 1
ATOM 664 O O . LYS A 1 81 ? 30.659 -11.916 -30.838 1.00 65.12 81 LYS A O 1
ATOM 669 N N . TYR A 1 82 ? 32.001 -12.509 -29.146 1.00 72.19 82 TYR A N 1
ATOM 670 C CA . TYR A 1 82 ? 31.759 -11.348 -28.279 1.00 72.19 82 TYR A CA 1
ATOM 671 C C . TYR A 1 82 ? 32.993 -10.451 -28.121 1.00 72.19 82 TYR A C 1
ATOM 673 O O . TYR A 1 82 ? 33.034 -9.625 -27.215 1.00 72.19 82 TYR A O 1
ATOM 681 N N . LYS A 1 83 ? 33.990 -10.603 -29.007 1.00 77.56 83 LYS A N 1
ATOM 682 C CA . LYS A 1 83 ? 35.217 -9.797 -28.980 1.00 77.56 83 LYS A CA 1
ATOM 683 C C . LYS A 1 83 ? 34.943 -8.305 -29.180 1.00 77.56 83 LYS A C 1
ATOM 685 O O . LYS A 1 83 ? 35.626 -7.493 -28.579 1.00 77.56 83 LYS A O 1
ATOM 690 N N . HIS A 1 84 ? 33.941 -7.944 -29.982 1.00 87.44 84 HIS A N 1
ATOM 691 C CA . HIS A 1 84 ? 33.552 -6.548 -30.206 1.00 87.44 84 HIS A CA 1
ATOM 692 C C . HIS A 1 84 ? 32.591 -6.064 -29.113 1.00 87.44 84 HIS A C 1
ATOM 694 O O . HIS A 1 84 ? 31.638 -6.780 -28.786 1.00 87.44 84 HIS A O 1
ATOM 700 N N . CYS A 1 85 ? 32.774 -4.835 -28.609 1.00 87.75 85 CYS A N 1
ATOM 701 C CA . CYS A 1 85 ? 31.961 -4.269 -27.518 1.00 87.75 85 CYS A CA 1
ATOM 702 C C . CYS A 1 85 ? 30.466 -4.342 -27.824 1.00 87.75 85 CYS A C 1
ATOM 704 O O . CYS A 1 85 ? 29.682 -4.735 -26.967 1.00 87.75 85 CYS A O 1
ATOM 706 N N . LYS A 1 86 ? 30.069 -4.073 -29.076 1.00 87.50 86 LYS A N 1
ATOM 707 C CA . LYS A 1 86 ? 28.666 -4.130 -29.517 1.00 87.50 86 LYS A CA 1
ATOM 708 C C . LYS A 1 86 ? 27.952 -5.450 -29.205 1.00 87.50 86 LYS A C 1
ATOM 710 O O . LYS A 1 86 ? 26.749 -5.448 -28.954 1.00 87.50 86 LYS A O 1
ATOM 715 N N . PHE A 1 87 ? 28.682 -6.565 -29.163 1.00 85.56 87 PHE A N 1
ATOM 716 C CA . PHE A 1 87 ? 28.135 -7.884 -28.831 1.00 85.56 87 PHE A CA 1
ATOM 717 C C . PHE A 1 87 ? 28.487 -8.344 -27.408 1.00 85.56 87 PHE A C 1
ATOM 719 O O . PHE A 1 87 ? 27.908 -9.315 -26.912 1.00 85.56 87 PHE A O 1
ATOM 726 N N . CYS A 1 88 ? 29.410 -7.661 -26.734 1.00 84.00 88 CYS A N 1
ATOM 727 C CA . CYS A 1 88 ? 29.860 -8.012 -25.397 1.00 84.00 88 CYS A CA 1
ATOM 728 C C . CYS A 1 88 ? 28.762 -7.743 -24.358 1.00 84.00 88 CYS A C 1
ATOM 730 O O . CYS A 1 88 ? 28.296 -6.618 -24.198 1.00 84.00 88 CYS A O 1
ATOM 732 N N . GLY A 1 89 ? 28.384 -8.775 -23.598 1.00 81.12 89 GLY A N 1
ATOM 733 C CA . GLY A 1 89 ? 27.392 -8.651 -22.522 1.00 81.12 89 GLY A CA 1
ATOM 734 C C . GLY A 1 89 ? 27.882 -7.906 -21.281 1.00 81.12 89 GLY A C 1
ATOM 735 O O . GLY A 1 89 ? 27.105 -7.715 -20.356 1.00 81.12 89 GLY A O 1
ATOM 736 N N . ARG A 1 90 ? 29.153 -7.495 -21.265 1.00 86.69 90 ARG A N 1
ATOM 737 C CA . ARG A 1 90 ? 29.763 -6.673 -20.215 1.00 86.69 90 ARG A CA 1
ATOM 738 C C . ARG A 1 90 ? 30.258 -5.319 -20.741 1.00 86.69 90 ARG A C 1
ATOM 740 O O . ARG A 1 90 ? 30.993 -4.625 -20.052 1.00 86.69 90 ARG A O 1
ATOM 747 N N . CYS A 1 91 ? 29.868 -4.930 -21.963 1.00 88.00 91 CYS A N 1
ATOM 748 C CA . CYS A 1 91 ? 30.219 -3.623 -22.541 1.00 88.00 91 CYS A CA 1
ATOM 749 C C . CYS A 1 91 ? 29.772 -2.480 -21.607 1.00 88.00 91 CYS A C 1
ATOM 751 O O . CYS A 1 91 ? 30.497 -1.511 -21.438 1.00 88.00 91 CYS A O 1
ATOM 753 N N . ASN A 1 92 ? 28.633 -2.644 -20.928 1.00 91.19 92 ASN A N 1
ATOM 754 C CA . ASN A 1 92 ? 28.107 -1.678 -19.966 1.00 91.19 92 ASN A CA 1
ATOM 755 C C . ASN A 1 92 ? 28.993 -1.429 -18.734 1.00 91.19 92 ASN A C 1
ATOM 757 O O . ASN A 1 92 ? 28.882 -0.359 -18.150 1.00 91.19 92 ASN A O 1
ATOM 761 N N . ASP A 1 93 ? 29.811 -2.401 -18.328 1.00 90.00 93 ASP A N 1
ATOM 762 C CA . ASP A 1 93 ? 30.581 -2.320 -17.079 1.00 90.00 93 ASP A CA 1
ATOM 763 C C . ASP A 1 93 ? 32.052 -1.951 -17.328 1.00 90.00 93 ASP A C 1
ATOM 765 O O . ASP A 1 93 ? 32.691 -1.364 -16.462 1.00 90.00 93 ASP A O 1
ATOM 769 N N . TYR A 1 94 ? 32.596 -2.300 -18.503 1.00 87.75 94 TYR A N 1
ATOM 770 C CA . TYR A 1 94 ? 34.037 -2.203 -18.786 1.00 87.75 94 TYR A CA 1
ATOM 771 C C . TYR A 1 94 ? 34.404 -1.319 -19.984 1.00 87.75 94 TYR A C 1
ATOM 773 O O . TYR A 1 94 ? 35.583 -1.060 -20.205 1.00 87.75 94 TYR A O 1
ATOM 781 N N . CYS A 1 95 ? 33.443 -0.878 -20.801 1.00 88.75 95 CYS A N 1
ATOM 782 C CA . CYS A 1 95 ? 33.765 0.017 -21.909 1.00 88.75 95 CYS A CA 1
ATOM 783 C C . CYS A 1 95 ? 33.960 1.444 -21.398 1.00 88.75 95 CYS A C 1
ATOM 785 O O . CYS A 1 95 ? 33.022 2.046 -20.885 1.00 88.75 95 CYS A O 1
ATOM 787 N N . GLU A 1 96 ? 35.146 2.009 -21.610 1.00 90.19 96 GLU A N 1
ATOM 788 C CA . GLU A 1 96 ? 35.463 3.397 -21.248 1.00 90.19 96 GLU A CA 1
ATOM 789 C C . GLU A 1 96 ? 34.564 4.415 -21.973 1.00 90.19 96 GLU A C 1
ATOM 791 O O . GLU A 1 96 ? 34.169 5.431 -21.410 1.00 90.19 96 GLU A O 1
ATOM 796 N N . TYR A 1 97 ? 34.156 4.103 -23.205 1.00 90.44 97 TYR A N 1
ATOM 797 C CA . TYR A 1 97 ? 33.253 4.936 -24.006 1.00 90.44 97 TYR A CA 1
ATOM 798 C C . TYR A 1 97 ? 31.768 4.626 -23.770 1.00 90.44 97 TYR A C 1
ATOM 800 O O . TYR A 1 97 ? 30.911 5.036 -24.560 1.00 90.44 97 TYR A O 1
ATOM 808 N N . PHE A 1 98 ? 31.432 3.859 -22.730 1.00 92.38 98 PHE A N 1
ATOM 809 C CA . PHE A 1 98 ? 30.045 3.548 -22.421 1.00 92.38 98 PHE A CA 1
ATOM 810 C C . PHE A 1 98 ? 29.255 4.821 -22.103 1.00 92.38 98 PHE A C 1
ATOM 812 O O . PHE A 1 98 ? 29.577 5.576 -21.189 1.00 92.38 98 PHE A O 1
ATOM 819 N N . ARG A 1 99 ? 28.162 5.024 -22.840 1.00 93.44 99 ARG A N 1
ATOM 820 C CA . ARG A 1 99 ? 27.156 6.047 -22.547 1.00 93.44 99 ARG A CA 1
ATOM 821 C C . ARG A 1 99 ? 25.780 5.418 -22.614 1.00 93.44 99 ARG A C 1
ATOM 823 O O . ARG A 1 99 ? 25.465 4.749 -23.599 1.00 93.44 99 ARG A O 1
ATOM 830 N N . VAL A 1 100 ? 24.984 5.615 -21.567 1.00 93.56 100 VAL A N 1
ATOM 831 C CA . VAL A 1 100 ? 23.641 5.034 -21.463 1.00 93.56 100 VAL A CA 1
ATOM 832 C C . VAL A 1 100 ? 22.735 5.641 -22.531 1.00 93.56 100 VAL A C 1
ATOM 834 O O . VAL A 1 100 ? 22.637 6.857 -22.650 1.00 93.56 100 VAL A O 1
ATOM 837 N N . ASP A 1 101 ? 22.059 4.782 -23.285 1.00 94.25 101 ASP A N 1
ATOM 838 C CA . ASP A 1 101 ? 20.958 5.146 -24.163 1.00 94.25 101 ASP A CA 1
ATOM 839 C C . ASP A 1 101 ? 19.623 4.891 -23.462 1.00 94.25 101 ASP A C 1
ATOM 841 O O . ASP A 1 101 ? 19.346 3.784 -22.975 1.00 94.25 101 ASP A O 1
ATOM 845 N N . HIS A 1 102 ? 18.799 5.930 -23.422 1.00 91.81 102 HIS A N 1
ATOM 846 C CA . HIS A 1 102 ? 17.479 5.905 -22.821 1.00 91.81 102 HIS A CA 1
ATOM 847 C C . HIS A 1 102 ? 16.428 5.764 -23.919 1.00 91.81 102 HIS A C 1
ATOM 849 O O . HIS A 1 102 ? 16.395 6.521 -24.879 1.00 91.81 102 HIS A O 1
ATOM 855 N N . CYS A 1 103 ? 15.531 4.792 -23.764 1.00 92.69 103 CYS A N 1
ATOM 856 C CA . CYS A 1 103 ? 14.466 4.576 -24.735 1.00 92.69 103 CYS A CA 1
ATOM 857 C C . CYS A 1 103 ? 13.469 5.749 -24.718 1.00 92.69 103 CYS A C 1
ATOM 859 O O . CYS A 1 103 ? 12.756 5.929 -23.731 1.00 92.69 103 CYS A O 1
ATOM 861 N N . GLU A 1 104 ? 13.356 6.485 -25.824 1.00 92.75 104 GLU A N 1
ATOM 862 C CA . GLU A 1 104 ? 12.411 7.605 -25.987 1.00 92.75 104 GLU A CA 1
ATOM 863 C C . GLU A 1 104 ? 10.948 7.180 -25.772 1.00 92.75 104 GLU A C 1
ATOM 865 O O . GLU A 1 104 ? 10.159 7.911 -25.177 1.00 92.75 104 GLU A O 1
ATOM 870 N N . LYS A 1 105 ? 10.590 5.939 -26.144 1.00 91.12 105 LYS A N 1
ATOM 871 C CA . LYS A 1 105 ? 9.240 5.383 -25.922 1.00 91.12 105 LYS A CA 1
ATOM 872 C C . LYS A 1 105 ? 8.857 5.285 -24.439 1.00 91.12 105 LYS A C 1
ATOM 874 O O . LYS A 1 105 ? 7.682 5.150 -24.131 1.00 91.12 105 LYS A O 1
ATOM 879 N N . LEU A 1 106 ? 9.822 5.336 -23.518 1.00 91.94 106 LEU A N 1
ATOM 880 C CA . LEU A 1 106 ? 9.558 5.349 -22.075 1.00 91.94 106 LEU A CA 1
ATOM 881 C C . LEU A 1 106 ? 9.327 6.757 -21.515 1.00 91.94 106 LEU A C 1
ATOM 883 O O . LEU A 1 106 ? 8.912 6.874 -20.368 1.00 91.94 106 LEU A O 1
ATOM 887 N N . GLN A 1 107 ? 9.579 7.813 -22.294 1.00 90.31 107 GLN A N 1
ATOM 888 C CA . GLN A 1 107 ? 9.271 9.192 -21.895 1.00 90.31 107 GLN A CA 1
ATOM 889 C C . GLN A 1 107 ? 7.782 9.528 -22.068 1.00 90.31 107 GLN A C 1
ATOM 891 O O . GLN A 1 107 ? 7.296 10.517 -21.523 1.00 90.31 107 GLN A O 1
ATOM 896 N N . SER A 1 108 ? 7.044 8.690 -22.798 1.00 88.19 108 SER A N 1
ATOM 897 C CA . SER A 1 108 ? 5.606 8.819 -23.018 1.00 88.19 108 SER A CA 1
ATOM 898 C C . SER A 1 108 ? 4.824 7.700 -22.330 1.00 88.19 108 SER A C 1
ATOM 900 O O . SER A 1 108 ? 5.350 6.638 -21.987 1.00 88.19 108 SER A O 1
ATOM 902 N N . THR A 1 109 ? 3.536 7.955 -22.092 1.00 87.06 109 THR A N 1
ATOM 903 C CA . THR A 1 109 ? 2.627 6.967 -21.504 1.00 87.06 109 THR A CA 1
ATOM 904 C C . THR A 1 109 ? 2.562 5.714 -22.383 1.00 87.06 109 THR A C 1
ATOM 906 O O . THR A 1 109 ? 2.433 5.868 -23.597 1.00 87.06 109 THR A O 1
ATOM 909 N N . PRO A 1 110 ? 2.568 4.492 -21.814 1.00 90.50 110 PRO A N 1
ATOM 910 C CA . PRO A 1 110 ? 2.410 4.157 -20.393 1.00 90.50 110 PRO A CA 1
ATOM 911 C C . PRO A 1 110 ? 3.727 3.953 -19.613 1.00 90.50 110 PRO A C 1
ATOM 913 O O . PRO A 1 110 ? 3.706 3.322 -18.561 1.00 90.50 110 PRO A O 1
ATOM 916 N N . TYR A 1 111 ? 4.868 4.463 -20.095 1.00 92.38 111 TYR A N 1
ATOM 917 C CA . TYR A 1 111 ? 6.178 4.392 -19.414 1.00 92.38 111 TYR A CA 1
ATOM 918 C C . TYR A 1 111 ? 6.737 2.972 -19.199 1.00 92.38 111 TYR A C 1
ATOM 920 O O . TYR A 1 111 ? 7.687 2.775 -18.440 1.00 92.38 111 TYR A O 1
ATOM 928 N N . VAL A 1 112 ? 6.164 1.963 -19.862 1.00 95.62 112 VAL A N 1
ATOM 929 C CA . VAL A 1 112 ? 6.544 0.551 -19.717 1.00 95.62 112 VAL A CA 1
ATOM 930 C C . VAL A 1 112 ? 6.638 -0.158 -21.062 1.00 95.62 112 VAL A C 1
ATOM 932 O O . VAL A 1 112 ? 6.080 0.257 -22.071 1.00 95.62 112 VAL A O 1
ATOM 935 N N . CYS A 1 113 ? 7.348 -1.280 -21.076 1.00 95.44 113 CYS A N 1
ATOM 936 C CA . CYS A 1 113 ? 7.615 -2.099 -22.251 1.00 95.44 113 CYS A CA 1
ATOM 937 C C . CYS A 1 113 ? 6.614 -3.249 -22.441 1.00 95.44 113 CYS A C 1
ATOM 939 O O . CYS A 1 113 ? 6.853 -4.096 -23.301 1.00 95.44 113 CYS A O 1
ATOM 941 N N . ASN A 1 114 ? 5.555 -3.347 -21.631 1.00 95.62 114 ASN A N 1
ATOM 942 C CA . ASN A 1 114 ? 4.660 -4.510 -21.599 1.00 95.62 114 ASN A CA 1
ATOM 943 C C . ASN A 1 114 ? 4.127 -4.893 -22.989 1.00 95.62 114 ASN A C 1
ATOM 945 O O . ASN A 1 114 ? 4.331 -6.041 -23.386 1.00 95.62 114 ASN A O 1
ATOM 949 N N . GLY A 1 115 ? 3.559 -3.933 -23.725 1.00 93.75 115 GLY A N 1
ATOM 950 C CA . GLY A 1 115 ? 3.054 -4.099 -25.095 1.00 93.75 115 GLY A CA 1
ATOM 951 C C . GLY A 1 115 ? 3.972 -3.562 -26.207 1.00 93.75 115 GLY A C 1
ATOM 952 O O . GLY A 1 115 ? 3.567 -3.478 -27.363 1.00 93.75 115 GLY A O 1
ATOM 953 N N . CYS A 1 116 ? 5.228 -3.214 -25.897 1.00 93.56 116 CYS A N 1
ATOM 954 C CA . CYS A 1 116 ? 6.154 -2.647 -26.883 1.00 93.56 116 CYS A CA 1
ATOM 955 C C . CYS A 1 116 ? 6.502 -3.654 -27.997 1.00 93.56 116 CYS A C 1
ATOM 957 O O . CYS A 1 116 ? 7.085 -4.710 -27.732 1.00 93.56 116 CYS A O 1
ATOM 959 N N . GLU A 1 117 ? 6.218 -3.291 -29.250 1.00 92.75 117 GLU A N 1
ATOM 960 C CA . GLU A 1 117 ? 6.439 -4.128 -30.440 1.00 92.75 117 GLU A CA 1
ATOM 961 C C . GLU A 1 117 ? 7.922 -4.485 -30.646 1.00 92.75 117 GLU A C 1
ATOM 963 O O . GLU A 1 117 ? 8.281 -5.634 -30.921 1.00 92.75 117 GLU A O 1
ATOM 968 N N . ASP A 1 118 ? 8.816 -3.526 -30.391 1.00 91.12 118 ASP A N 1
ATOM 969 C CA . ASP A 1 118 ? 10.264 -3.700 -30.549 1.00 91.12 118 ASP A CA 1
ATOM 970 C C . ASP A 1 118 ? 10.908 -4.504 -29.418 1.00 91.12 118 ASP A C 1
ATOM 972 O O . ASP A 1 118 ? 12.102 -4.821 -29.466 1.00 91.12 118 ASP A O 1
ATOM 976 N N . ARG A 1 119 ? 10.150 -4.875 -28.377 1.00 90.00 119 ARG A N 1
ATOM 977 C CA . ARG A 1 119 ? 10.690 -5.550 -27.186 1.00 90.00 119 ARG A CA 1
ATOM 978 C C . ARG A 1 119 ? 11.474 -6.816 -27.532 1.00 90.00 119 ARG A C 1
ATOM 980 O O . ARG A 1 119 ? 12.452 -7.122 -26.850 1.00 90.00 119 ARG A O 1
ATOM 987 N N . ARG A 1 120 ? 11.077 -7.529 -28.593 1.00 88.94 120 ARG A N 1
ATOM 988 C CA . ARG A 1 120 ? 11.735 -8.761 -29.068 1.00 88.94 120 ARG A CA 1
ATOM 989 C C . ARG A 1 120 ? 13.092 -8.531 -29.737 1.00 88.94 120 ARG A C 1
ATOM 991 O O . ARG A 1 120 ? 13.836 -9.494 -29.884 1.00 88.94 120 ARG A O 1
ATOM 998 N N . ARG A 1 121 ? 13.419 -7.298 -30.134 1.00 91.50 121 ARG A N 1
ATOM 999 C CA . ARG A 1 121 ? 14.698 -6.919 -30.771 1.00 91.50 121 ARG A CA 1
ATOM 1000 C C . ARG A 1 121 ? 15.496 -5.902 -29.942 1.00 91.50 121 ARG A C 1
ATOM 1002 O O . ARG A 1 121 ? 16.669 -5.665 -30.212 1.00 91.50 121 ARG A O 1
ATOM 1009 N N . CYS A 1 122 ? 14.871 -5.317 -28.923 1.00 92.25 122 CYS A N 1
ATOM 1010 C CA . CYS A 1 122 ? 15.453 -4.297 -28.062 1.00 92.25 122 CYS A CA 1
ATOM 1011 C C . CYS A 1 122 ? 16.481 -4.877 -27.076 1.00 92.25 122 CYS A C 1
ATOM 1013 O O . CYS A 1 122 ? 16.174 -5.773 -26.283 1.00 92.25 122 CYS A O 1
ATOM 1015 N N . THR A 1 123 ? 17.688 -4.307 -27.058 1.00 93.06 123 THR A N 1
ATOM 1016 C CA . THR A 1 123 ? 18.762 -4.648 -26.105 1.00 93.06 123 THR A CA 1
ATOM 1017 C C . THR A 1 123 ? 18.883 -3.667 -24.938 1.00 93.06 123 THR A C 1
ATOM 1019 O O . THR A 1 123 ? 19.670 -3.927 -24.030 1.00 93.06 123 THR A O 1
ATOM 1022 N N . LEU A 1 124 ? 18.106 -2.577 -24.947 1.00 94.12 124 LEU A N 1
ATOM 1023 C CA . LEU A 1 124 ? 18.091 -1.562 -23.892 1.00 94.12 124 LEU A CA 1
ATOM 1024 C C . LEU A 1 124 ? 17.422 -2.071 -22.609 1.00 94.12 124 LEU A C 1
ATOM 1026 O O . LEU A 1 124 ? 16.768 -3.127 -22.585 1.00 94.12 124 LEU A O 1
ATOM 1030 N N . THR A 1 125 ? 17.571 -1.273 -21.552 1.00 93.81 125 THR A N 1
ATOM 1031 C CA . THR A 1 125 ? 16.875 -1.427 -20.273 1.00 93.81 125 THR A CA 1
ATOM 1032 C C . THR A 1 125 ? 15.371 -1.386 -20.491 1.00 93.81 125 THR A C 1
ATOM 1034 O O . THR A 1 125 ? 14.861 -0.518 -21.195 1.00 93.81 125 THR A O 1
ATOM 1037 N N . LYS A 1 126 ? 14.655 -2.336 -19.891 1.00 93.81 126 LYS A N 1
ATOM 1038 C CA . LYS A 1 126 ? 13.198 -2.446 -20.006 1.00 93.81 126 LYS A CA 1
ATOM 1039 C C . LYS A 1 126 ? 12.554 -2.077 -18.683 1.00 93.81 126 LYS A C 1
ATOM 1041 O O . LYS A 1 126 ? 13.068 -2.454 -17.636 1.00 93.81 126 LYS A O 1
ATOM 1046 N N . PHE A 1 127 ? 11.408 -1.420 -18.749 1.00 95.19 127 PHE A N 1
ATOM 1047 C CA . PHE A 1 127 ? 10.532 -1.209 -17.603 1.00 95.19 127 PHE A CA 1
ATOM 1048 C C . PHE A 1 127 ? 9.326 -2.111 -17.791 1.00 95.19 127 PHE A C 1
ATOM 1050 O O . PHE A 1 127 ? 8.712 -2.096 -18.853 1.00 95.19 127 PHE A O 1
ATOM 1057 N N . ILE A 1 128 ? 9.051 -2.982 -16.830 1.00 96.00 128 ILE A N 1
ATOM 1058 C CA . ILE A 1 128 ? 7.985 -3.976 -16.953 1.00 96.00 128 ILE A CA 1
ATOM 1059 C C . ILE A 1 128 ? 7.094 -3.858 -15.731 1.00 96.00 128 ILE A C 1
ATOM 1061 O O . ILE A 1 128 ? 7.578 -3.972 -14.608 1.00 96.00 128 ILE A O 1
ATOM 1065 N N . TYR A 1 129 ? 5.802 -3.668 -15.962 1.00 97.56 129 TYR A N 1
ATOM 1066 C CA . TYR A 1 129 ? 4.794 -3.819 -14.926 1.00 97.56 129 TYR A CA 1
ATOM 1067 C C . TYR A 1 129 ? 4.424 -5.298 -14.799 1.00 97.56 129 TYR A C 1
ATOM 1069 O O . TYR A 1 129 ? 4.159 -5.955 -15.807 1.00 97.56 129 TYR A O 1
ATOM 1077 N N . ASP A 1 130 ? 4.441 -5.825 -13.583 1.00 97.50 130 ASP A N 1
ATOM 1078 C CA . ASP A 1 130 ? 4.103 -7.211 -13.266 1.00 97.50 130 ASP A CA 1
ATOM 1079 C C . ASP A 1 130 ? 3.242 -7.199 -12.002 1.00 97.50 130 ASP A C 1
ATOM 1081 O O . ASP A 1 130 ? 3.672 -6.693 -10.965 1.00 97.50 130 ASP A O 1
ATOM 1085 N N . ALA A 1 131 ? 2.011 -7.699 -12.103 1.00 97.31 131 ALA A N 1
ATOM 1086 C CA . ALA A 1 131 ? 0.997 -7.528 -11.068 1.00 97.31 131 ALA A CA 1
ATOM 1087 C C . ALA A 1 131 ? 1.406 -8.174 -9.740 1.00 97.31 131 ALA A C 1
ATOM 1089 O O . ALA A 1 131 ? 1.170 -7.613 -8.671 1.00 97.31 131 ALA A O 1
ATOM 1090 N N . THR A 1 132 ? 2.063 -9.333 -9.806 1.00 97.25 132 THR A N 1
ATOM 1091 C CA . THR A 1 132 ? 2.504 -10.091 -8.628 1.00 97.25 132 THR A CA 1
ATOM 1092 C C . THR A 1 132 ? 3.574 -9.331 -7.856 1.00 97.25 132 THR A C 1
ATOM 1094 O O . THR A 1 132 ? 3.456 -9.138 -6.646 1.00 97.25 132 THR A O 1
ATOM 1097 N N . THR A 1 133 ? 4.599 -8.839 -8.551 1.00 95.69 133 THR A N 1
ATOM 1098 C CA . THR A 1 133 ? 5.647 -8.024 -7.920 1.00 95.69 133 THR A CA 1
ATOM 1099 C C . THR A 1 133 ? 5.119 -6.672 -7.438 1.00 95.69 133 THR A C 1
ATOM 1101 O O . THR A 1 133 ? 5.476 -6.244 -6.340 1.00 95.69 133 THR A O 1
ATOM 1104 N N . ALA A 1 134 ? 4.227 -6.030 -8.198 1.00 96.12 134 ALA A N 1
ATOM 1105 C CA . ALA A 1 134 ? 3.598 -4.771 -7.811 1.00 96.12 134 ALA A CA 1
ATOM 1106 C C . ALA A 1 134 ? 2.743 -4.914 -6.543 1.00 96.12 134 ALA A C 1
ATOM 1108 O O . ALA A 1 134 ? 2.829 -4.076 -5.643 1.00 96.12 134 ALA A O 1
ATOM 1109 N N . HIS A 1 135 ? 1.959 -5.991 -6.445 1.00 96.38 135 HIS A N 1
ATOM 1110 C CA . HIS A 1 135 ? 1.133 -6.264 -5.275 1.00 96.38 135 HIS A CA 1
ATOM 1111 C C . HIS A 1 135 ? 1.980 -6.560 -4.042 1.00 96.38 135 HIS A C 1
ATOM 1113 O O . HIS A 1 135 ? 1.778 -5.927 -3.010 1.00 96.38 135 HIS A O 1
ATOM 1119 N N . LYS A 1 136 ? 2.999 -7.415 -4.178 1.00 94.50 136 LYS A N 1
ATOM 1120 C CA . LYS A 1 136 ? 3.932 -7.701 -3.085 1.00 94.50 136 LYS A CA 1
ATOM 1121 C C . LYS A 1 136 ? 4.611 -6.428 -2.571 1.00 94.50 136 LYS A C 1
ATOM 1123 O O . LYS A 1 136 ? 4.634 -6.177 -1.374 1.00 94.50 136 LYS A O 1
ATOM 1128 N N . SER A 1 137 ? 5.089 -5.576 -3.479 1.00 92.31 137 SER A N 1
ATOM 1129 C CA . SER A 1 137 ? 5.699 -4.289 -3.125 1.00 92.31 137 SER A CA 1
ATOM 1130 C C . SER A 1 137 ? 4.709 -3.344 -2.419 1.00 92.31 137 SER A C 1
ATOM 1132 O O . SER A 1 137 ? 5.092 -2.546 -1.559 1.00 92.31 137 SER A O 1
ATOM 1134 N N . TYR A 1 138 ? 3.421 -3.404 -2.772 1.00 92.12 138 TYR A N 1
ATOM 1135 C CA . TYR A 1 138 ? 2.365 -2.669 -2.076 1.00 92.12 138 TYR A CA 1
ATOM 1136 C C . TYR A 1 138 ? 2.119 -3.197 -0.657 1.00 92.12 138 TYR A C 1
ATOM 1138 O O . TYR A 1 138 ? 2.019 -2.389 0.267 1.00 92.12 138 TYR A O 1
ATOM 1146 N N . GLU A 1 139 ? 2.064 -4.515 -0.471 1.00 90.56 139 GLU A N 1
ATOM 1147 C CA . GLU A 1 139 ? 1.926 -5.140 0.848 1.00 90.56 139 GLU A CA 1
ATOM 1148 C C . GLU A 1 139 ? 3.129 -4.843 1.750 1.00 90.56 139 GLU A C 1
ATOM 1150 O O . GLU A 1 139 ? 2.945 -4.465 2.905 1.00 90.56 139 GLU A O 1
ATOM 1155 N N . GLU A 1 140 ? 4.348 -4.929 1.210 1.00 88.62 140 GLU A N 1
ATOM 1156 C CA . GLU A 1 140 ? 5.584 -4.565 1.912 1.00 88.62 140 GLU A CA 1
ATOM 1157 C C . GLU A 1 140 ? 5.524 -3.108 2.395 1.00 88.62 140 GLU A C 1
ATOM 1159 O O . GLU A 1 140 ? 5.698 -2.856 3.585 1.00 88.62 140 GLU A O 1
ATOM 1164 N N . LEU A 1 141 ? 5.139 -2.159 1.531 1.00 86.50 141 LEU A N 1
ATOM 1165 C CA . LEU A 1 141 ? 4.986 -0.749 1.917 1.00 86.50 141 LEU A CA 1
ATOM 1166 C C . LEU A 1 141 ? 3.903 -0.547 2.997 1.00 86.50 141 LEU A C 1
ATOM 1168 O O . LEU A 1 141 ? 4.067 0.265 3.911 1.00 86.50 141 LEU A O 1
ATOM 1172 N N . LEU A 1 142 ? 2.776 -1.263 2.911 1.00 83.50 142 LEU A N 1
ATOM 1173 C CA . LEU A 1 142 ? 1.731 -1.204 3.941 1.00 83.50 142 LEU A CA 1
ATOM 1174 C C . LEU A 1 142 ? 2.237 -1.690 5.298 1.00 83.50 142 LEU A C 1
ATOM 1176 O O . LEU A 1 142 ? 1.818 -1.164 6.329 1.00 83.50 142 LEU A O 1
ATOM 1180 N N . VAL A 1 143 ? 3.097 -2.704 5.301 1.00 79.31 143 VAL A N 1
ATOM 1181 C CA . VAL A 1 143 ? 3.709 -3.226 6.517 1.00 79.31 143 VAL A CA 1
ATOM 1182 C C . VAL A 1 143 ? 4.751 -2.238 7.038 1.00 79.31 143 VAL A C 1
ATOM 1184 O O . VAL A 1 143 ? 4.635 -1.809 8.181 1.00 79.31 143 VAL A O 1
ATOM 1187 N N . GLU A 1 144 ? 5.691 -1.795 6.206 1.00 75.31 144 GLU A N 1
ATOM 1188 C CA . GLU A 1 144 ? 6.745 -0.839 6.573 1.00 75.31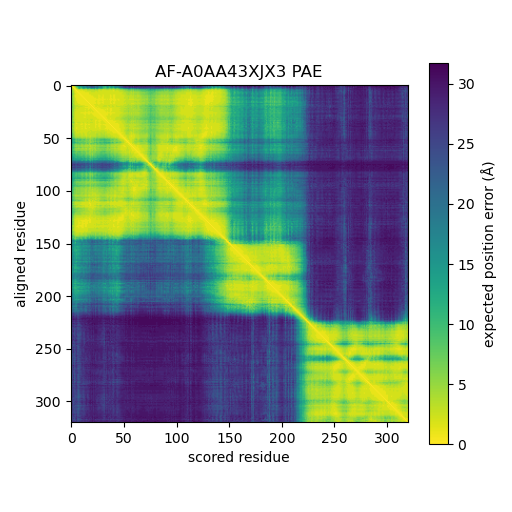 144 GLU A CA 1
ATOM 1189 C C . GLU A 1 144 ? 6.183 0.477 7.110 1.00 75.31 144 GLU A C 1
ATOM 1191 O O . GLU A 1 144 ? 6.608 0.936 8.163 1.00 75.31 144 GLU A O 1
ATOM 1196 N N . SER A 1 145 ? 5.148 1.040 6.479 1.00 65.50 145 SER A N 1
ATOM 1197 C CA . SER A 1 145 ? 4.496 2.266 6.976 1.00 65.50 145 SER A CA 1
ATOM 1198 C C . SER A 1 145 ? 3.882 2.125 8.377 1.00 65.50 145 SER A C 1
ATOM 1200 O O . SER A 1 145 ? 3.598 3.125 9.033 1.00 65.50 145 SER A O 1
ATOM 1202 N N . ARG A 1 146 ? 3.659 0.891 8.848 1.00 66.06 146 ARG A N 1
ATOM 1203 C CA . ARG A 1 146 ? 3.120 0.566 10.180 1.00 66.06 146 ARG A CA 1
ATOM 1204 C C . ARG A 1 146 ? 4.188 0.008 11.126 1.00 66.06 146 ARG A C 1
ATOM 1206 O O . ARG A 1 146 ? 3.929 -0.141 12.328 1.00 66.06 146 ARG A O 1
ATOM 1213 N N . ILE A 1 147 ? 5.372 -0.301 10.599 1.00 61.34 147 ILE A N 1
ATOM 1214 C CA . ILE A 1 147 ? 6.556 -0.698 11.351 1.00 61.34 147 ILE A CA 1
ATOM 1215 C C . ILE A 1 147 ? 7.369 0.566 11.606 1.00 61.34 147 ILE A C 1
ATOM 1217 O O . ILE A 1 147 ? 8.155 1.030 10.792 1.00 61.34 147 ILE A O 1
ATOM 1221 N N . GLY A 1 148 ? 7.153 1.127 12.786 1.00 63.47 148 GLY A N 1
ATOM 1222 C CA . GLY A 1 148 ? 7.870 2.292 13.257 1.00 63.47 148 GLY A CA 1
ATOM 1223 C C . GLY A 1 148 ? 7.568 2.540 14.722 1.00 63.47 148 GLY A C 1
ATOM 1224 O O . GLY A 1 148 ? 6.496 2.178 15.236 1.00 63.47 148 GLY A O 1
ATOM 1225 N N . ILE A 1 149 ? 8.551 3.127 15.387 1.00 67.94 149 ILE A N 1
ATOM 1226 C CA . ILE A 1 149 ? 8.356 3.822 16.646 1.00 67.94 149 ILE A CA 1
ATOM 1227 C C . ILE A 1 149 ? 8.110 5.273 16.249 1.00 67.94 149 ILE A C 1
ATOM 1229 O O . ILE A 1 149 ? 8.959 5.881 15.610 1.00 67.94 149 ILE A O 1
ATOM 1233 N N . GLU A 1 150 ? 6.919 5.783 16.543 1.00 68.12 150 GLU A N 1
ATOM 1234 C CA . GLU A 1 150 ? 6.550 7.172 16.235 1.00 68.12 150 GLU A CA 1
ATOM 1235 C C . GLU A 1 150 ? 7.359 8.167 17.082 1.00 68.12 150 GLU A C 1
ATOM 1237 O O . GLU A 1 150 ? 7.575 9.303 16.675 1.00 68.12 150 GLU A O 1
ATOM 1242 N N . SER A 1 151 ? 7.842 7.712 18.241 1.00 71.25 151 SER A N 1
ATOM 1243 C CA . SER A 1 151 ? 8.635 8.500 19.181 1.00 71.25 151 SER A CA 1
ATOM 1244 C C . SER A 1 151 ? 10.084 8.674 18.729 1.00 71.25 151 SER A C 1
ATOM 1246 O O . SER A 1 151 ? 10.699 7.748 18.192 1.00 71.25 151 SER A O 1
ATOM 1248 N N . SER A 1 152 ? 10.658 9.842 19.019 1.00 76.31 152 SER A N 1
ATOM 1249 C CA . SER A 1 152 ? 12.071 10.107 18.738 1.00 76.31 152 SER A CA 1
ATOM 1250 C C . SER A 1 152 ? 12.995 9.241 19.616 1.00 76.31 152 SER A C 1
ATOM 1252 O O . SER A 1 152 ? 12.592 8.800 20.700 1.00 76.31 152 SER A O 1
ATOM 1254 N N . PRO A 1 153 ? 14.259 9.007 19.214 1.00 79.81 153 PRO A N 1
ATOM 1255 C CA . PRO A 1 153 ? 15.233 8.298 20.048 1.00 79.81 153 PRO A CA 1
ATOM 1256 C C . PRO A 1 153 ? 15.389 8.901 21.455 1.00 79.81 153 PRO A C 1
ATOM 1258 O O . PRO A 1 153 ? 15.541 8.173 22.436 1.00 79.81 153 PRO A O 1
ATOM 1261 N N . GLU A 1 154 ? 15.311 10.227 21.575 1.00 78.56 154 GLU A N 1
ATOM 1262 C CA . GLU A 1 154 ? 15.398 10.952 22.845 1.00 78.56 154 GLU A CA 1
ATOM 1263 C C . GLU A 1 154 ? 14.164 10.716 23.725 1.00 78.56 154 GLU A C 1
ATOM 1265 O O . GLU A 1 154 ? 14.295 10.544 24.938 1.00 78.56 154 GLU A O 1
ATOM 1270 N N . GLU A 1 155 ? 12.969 10.684 23.132 1.00 79.69 155 GLU A N 1
ATOM 1271 C CA . GLU A 1 155 ? 11.721 10.373 23.837 1.00 79.69 155 GLU A CA 1
ATOM 1272 C C . GLU A 1 155 ? 11.708 8.931 24.342 1.00 79.69 155 GLU A C 1
ATOM 1274 O O . GLU A 1 155 ? 11.357 8.690 25.498 1.00 79.69 155 GLU A O 1
ATOM 1279 N N . ILE A 1 156 ? 12.151 7.982 23.511 1.00 84.00 156 ILE A N 1
ATOM 1280 C CA . ILE A 1 156 ? 12.300 6.573 23.897 1.00 84.00 156 ILE A CA 1
ATOM 1281 C C . ILE A 1 156 ? 13.274 6.454 25.068 1.00 84.00 156 ILE A C 1
ATOM 1283 O O . ILE A 1 156 ? 12.979 5.761 26.038 1.00 84.00 156 ILE A O 1
ATOM 1287 N N . LYS A 1 157 ? 14.410 7.159 25.015 1.00 84.12 157 LYS A N 1
ATOM 1288 C CA . LYS A 1 157 ? 15.410 7.136 26.087 1.00 84.12 157 LYS A CA 1
ATOM 1289 C C . LYS A 1 157 ? 14.857 7.686 27.404 1.00 84.12 157 LYS A C 1
ATOM 1291 O O . LYS A 1 157 ? 15.009 7.038 28.435 1.00 84.12 157 LYS A O 1
ATOM 1296 N N . LYS A 1 158 ? 14.169 8.833 27.376 1.00 84.06 158 LYS A N 1
ATOM 1297 C CA . LYS A 1 158 ? 13.514 9.406 28.570 1.00 84.06 158 LYS A CA 1
ATOM 1298 C C . LYS A 1 158 ? 12.466 8.458 29.150 1.00 84.06 158 LYS A C 1
ATOM 1300 O O . LYS A 1 158 ? 12.372 8.299 30.365 1.00 84.06 158 LYS A O 1
ATOM 1305 N N . LEU A 1 159 ? 11.683 7.826 28.278 1.00 85.75 159 LEU A N 1
ATOM 1306 C CA . LEU A 1 159 ? 10.676 6.848 28.669 1.00 85.75 159 LEU A CA 1
ATOM 1307 C C . LEU A 1 159 ? 11.321 5.608 29.310 1.00 85.75 159 LEU A C 1
ATOM 1309 O O . LEU A 1 159 ? 10.832 5.127 30.329 1.00 85.75 159 LEU A O 1
ATOM 1313 N N . ASP A 1 160 ? 12.430 5.118 28.754 1.00 88.94 160 ASP A N 1
ATOM 1314 C CA . ASP A 1 160 ? 13.171 3.968 29.280 1.00 88.94 160 ASP A CA 1
ATOM 1315 C C . ASP A 1 160 ? 13.792 4.258 30.652 1.00 88.94 160 ASP A C 1
ATOM 1317 O O . ASP A 1 160 ? 13.599 3.487 31.593 1.00 88.94 160 ASP A O 1
ATOM 1321 N N . GLU A 1 161 ? 14.467 5.403 30.798 1.00 87.56 161 GLU A N 1
ATOM 1322 C CA . GLU A 1 161 ? 15.049 5.861 32.068 1.00 87.56 161 GLU A CA 1
ATOM 1323 C C . GLU A 1 161 ? 13.989 5.995 33.171 1.00 87.56 161 GLU A C 1
ATOM 1325 O O . GLU A 1 161 ? 14.277 5.738 34.341 1.00 87.56 161 GLU A O 1
ATOM 1330 N N . PHE A 1 162 ? 12.752 6.337 32.803 1.00 86.38 162 PHE A N 1
ATOM 1331 C CA . PHE A 1 162 ? 11.637 6.449 33.737 1.00 86.38 162 PHE A CA 1
ATOM 1332 C C . PHE A 1 162 ? 11.004 5.096 34.101 1.00 86.38 162 PHE A C 1
ATOM 1334 O O . PHE A 1 162 ? 10.763 4.809 35.274 1.00 86.38 162 PHE A O 1
ATOM 1341 N N . ILE A 1 163 ? 10.713 4.249 33.108 1.00 89.19 163 ILE A N 1
ATOM 1342 C CA . ILE A 1 163 ? 9.969 2.994 33.310 1.00 89.19 163 ILE A CA 1
ATOM 1343 C C . ILE A 1 163 ? 10.849 1.918 33.951 1.00 89.19 163 ILE A C 1
ATOM 1345 O O . ILE A 1 163 ? 10.386 1.191 34.834 1.00 89.19 163 ILE A O 1
ATOM 1349 N N . LYS A 1 164 ? 12.116 1.813 33.539 1.00 90.31 164 LYS A N 1
ATOM 1350 C CA . LYS A 1 164 ? 13.047 0.768 33.988 1.00 90.31 164 LYS A CA 1
ATOM 1351 C C . LYS A 1 164 ? 13.179 0.646 35.514 1.00 90.31 164 LYS A C 1
ATOM 1353 O O . LYS A 1 164 ? 12.991 -0.464 36.013 1.00 90.31 164 LYS A O 1
ATOM 1358 N N . PRO A 1 165 ? 13.457 1.714 36.289 1.00 91.75 165 PRO A N 1
ATOM 1359 C CA . PRO A 1 165 ? 13.577 1.590 37.743 1.00 91.75 165 PRO A CA 1
ATOM 1360 C C . PRO A 1 165 ? 12.263 1.149 38.405 1.00 91.75 165 PRO A C 1
ATOM 1362 O O . PRO A 1 165 ? 12.283 0.371 39.355 1.00 91.75 165 PRO A O 1
ATOM 1365 N N . LEU A 1 166 ? 11.112 1.590 37.891 1.00 90.69 166 LEU A N 1
ATOM 1366 C CA . LEU A 1 166 ? 9.805 1.252 38.460 1.00 90.69 166 LEU A CA 1
ATOM 1367 C C . LEU A 1 166 ? 9.407 -0.203 38.187 1.00 90.69 166 LEU A C 1
ATOM 1369 O O . LEU A 1 166 ? 8.867 -0.866 39.074 1.00 90.69 166 LEU A O 1
ATOM 1373 N N . VAL A 1 167 ? 9.713 -0.717 36.992 1.00 90.00 167 VAL A N 1
ATOM 1374 C CA . VAL A 1 167 ? 9.518 -2.139 36.670 1.00 90.00 167 VAL A CA 1
ATOM 1375 C C . VAL A 1 167 ? 10.449 -3.014 37.508 1.00 90.00 167 VAL A C 1
ATOM 1377 O O . VAL A 1 167 ? 9.992 -4.012 38.060 1.00 90.00 167 VAL A O 1
ATOM 1380 N N . ASN A 1 168 ? 11.710 -2.609 37.698 1.00 88.31 168 ASN A N 1
ATOM 1381 C CA . ASN A 1 168 ? 12.652 -3.320 38.572 1.00 88.31 168 ASN A CA 1
ATOM 1382 C C . ASN A 1 168 ? 12.180 -3.363 40.037 1.00 88.31 168 ASN A C 1
ATOM 1384 O O . ASN A 1 168 ? 12.427 -4.345 40.732 1.00 88.31 168 ASN A O 1
ATOM 1388 N N . ASN A 1 169 ? 11.432 -2.349 40.484 1.00 88.94 169 ASN A N 1
ATOM 1389 C CA . ASN A 1 169 ? 10.759 -2.325 41.789 1.00 88.94 169 ASN A CA 1
ATOM 1390 C C . ASN A 1 169 ? 9.465 -3.170 41.833 1.00 88.94 169 ASN A C 1
ATOM 1392 O O . ASN A 1 169 ? 8.706 -3.099 42.799 1.00 88.94 169 ASN A O 1
ATOM 1396 N N . GLY A 1 170 ? 9.176 -3.953 40.789 1.00 85.25 170 GLY A N 1
ATOM 1397 C CA . GLY A 1 170 ? 8.038 -4.870 40.716 1.00 85.25 170 GLY A CA 1
ATOM 1398 C C . GLY A 1 170 ? 6.710 -4.226 40.308 1.00 85.25 170 GLY A C 1
ATOM 1399 O O . GLY A 1 170 ? 5.670 -4.889 40.367 1.00 85.25 170 GLY A O 1
ATOM 1400 N N . GLN A 1 171 ? 6.702 -2.957 39.887 1.00 89.12 171 GLN A N 1
ATOM 1401 C CA . GLN A 1 171 ? 5.472 -2.296 39.451 1.00 89.12 171 GLN A CA 1
ATOM 1402 C C . GLN A 1 171 ? 5.052 -2.756 38.049 1.00 89.12 171 GLN A C 1
ATOM 1404 O O . GLN A 1 171 ? 5.870 -2.947 37.151 1.00 89.12 171 GLN A O 1
ATOM 1409 N N . SER A 1 172 ? 3.742 -2.916 37.841 1.00 89.06 172 SER A N 1
ATOM 1410 C CA . SER A 1 172 ? 3.200 -3.187 36.503 1.00 89.06 172 SER A CA 1
ATOM 1411 C C . SER A 1 172 ? 3.179 -1.918 35.644 1.00 89.06 172 SER A C 1
ATOM 1413 O O . SER A 1 172 ? 3.014 -0.818 36.169 1.00 89.06 172 SER A O 1
ATOM 1415 N N . VAL A 1 173 ? 3.272 -2.068 34.318 1.00 88.38 173 VAL A N 1
ATOM 1416 C CA . VAL A 1 173 ? 3.184 -0.942 33.362 1.00 88.38 173 VAL A CA 1
ATOM 1417 C C . VAL A 1 173 ? 1.892 -0.141 33.556 1.00 88.38 173 VAL A C 1
ATOM 1419 O O . VAL A 1 173 ? 1.933 1.087 33.563 1.00 88.38 173 VAL A O 1
ATOM 1422 N N . HIS A 1 174 ? 0.770 -0.823 33.802 1.00 89.19 174 HIS A N 1
ATOM 1423 C CA . HIS A 1 174 ? -0.502 -0.184 34.132 1.00 89.19 174 HIS A CA 1
ATOM 1424 C C . HIS A 1 174 ? -0.397 0.724 35.368 1.00 89.19 174 HIS A C 1
ATOM 1426 O O . HIS A 1 174 ? -0.786 1.888 35.328 1.00 89.19 174 HIS A O 1
ATOM 1432 N N . HIS A 1 175 ? 0.175 0.209 36.461 1.00 88.31 175 HIS A N 1
ATOM 1433 C CA . HIS A 1 175 ? 0.352 0.960 37.707 1.00 88.31 175 HIS A CA 1
ATOM 1434 C C . HIS A 1 175 ? 1.256 2.186 37.520 1.00 88.31 175 HIS A C 1
ATOM 1436 O O . HIS A 1 175 ? 0.941 3.269 38.009 1.00 88.31 175 HIS A O 1
ATOM 1442 N N . ILE A 1 176 ? 2.347 2.025 36.765 1.00 88.19 176 ILE A N 1
ATOM 1443 C CA . ILE A 1 176 ? 3.272 3.113 36.432 1.00 88.19 176 ILE A CA 1
ATOM 1444 C C . ILE A 1 176 ? 2.535 4.229 35.686 1.00 88.19 176 ILE A C 1
ATOM 1446 O O . ILE A 1 176 ? 2.674 5.395 36.048 1.00 88.19 176 ILE A O 1
ATOM 1450 N N . LEU A 1 177 ? 1.722 3.880 34.687 1.00 86.56 177 LEU A N 1
ATOM 1451 C CA . LEU A 1 177 ? 0.948 4.840 33.903 1.00 86.56 177 LEU A CA 1
ATOM 1452 C C . LEU A 1 177 ? -0.118 5.563 34.717 1.00 86.56 177 LEU A C 1
ATOM 1454 O O . LEU A 1 177 ? -0.227 6.778 34.613 1.00 86.56 177 LEU A O 1
ATOM 1458 N N . VAL A 1 178 ? -0.897 4.841 35.524 1.00 86.00 178 VAL A N 1
ATOM 1459 C CA . VAL A 1 178 ? -1.986 5.438 36.313 1.00 86.00 178 VAL A CA 1
ATOM 1460 C C . VAL A 1 178 ? -1.454 6.472 37.304 1.00 86.00 178 VAL A C 1
ATOM 1462 O O . VAL A 1 178 ? -2.047 7.541 37.423 1.00 86.00 178 VAL A O 1
ATOM 1465 N N . ASN A 1 179 ? -0.317 6.196 37.946 1.00 85.81 179 ASN A N 1
ATOM 1466 C CA . ASN A 1 179 ? 0.290 7.108 38.917 1.00 85.81 179 ASN A CA 1
ATOM 1467 C C . ASN A 1 179 ? 1.108 8.241 38.280 1.00 85.81 179 ASN A C 1
ATOM 1469 O O . ASN A 1 179 ? 1.498 9.168 38.981 1.00 85.81 179 ASN A O 1
ATOM 1473 N N . ASN A 1 180 ? 1.404 8.170 36.977 1.00 80.75 180 ASN A N 1
ATOM 1474 C CA . ASN A 1 180 ? 2.277 9.128 36.291 1.00 80.75 180 ASN A CA 1
ATOM 1475 C C . ASN A 1 180 ? 1.689 9.612 34.957 1.00 80.75 180 ASN A C 1
ATOM 1477 O O . ASN A 1 180 ? 2.440 9.894 34.020 1.00 80.75 180 ASN A O 1
ATOM 1481 N N . LYS A 1 181 ? 0.356 9.725 34.866 1.00 73.94 181 LYS A N 1
ATOM 1482 C CA . LYS A 1 181 ? -0.341 10.159 33.641 1.00 73.94 181 LYS A CA 1
ATOM 1483 C C . LYS A 1 181 ? 0.167 11.501 33.114 1.00 73.94 181 LYS A C 1
ATOM 1485 O O . LYS A 1 181 ? 0.302 11.660 31.909 1.00 73.94 181 LYS A O 1
ATOM 1490 N N . ASP A 1 182 ? 0.528 12.419 34.007 1.00 73.44 182 ASP A N 1
ATOM 1491 C CA . ASP A 1 182 ? 0.993 13.760 33.630 1.00 73.44 182 ASP A CA 1
ATOM 1492 C C . ASP A 1 182 ? 2.418 13.764 33.048 1.00 73.44 182 ASP A C 1
ATOM 1494 O O . ASP A 1 182 ? 2.825 14.724 32.398 1.00 73.44 182 ASP A O 1
ATOM 1498 N N . LYS A 1 183 ? 3.192 12.691 33.269 1.00 72.38 183 LYS A N 1
ATOM 1499 C CA . LYS A 1 183 ? 4.585 12.554 32.805 1.00 72.38 183 LYS A CA 1
ATOM 1500 C C . LYS A 1 183 ? 4.733 11.618 31.609 1.00 72.38 183 LYS A C 1
ATOM 1502 O O . LYS A 1 183 ? 5.704 11.737 30.866 1.00 72.38 183 LYS A O 1
ATOM 1507 N N . ILE A 1 184 ? 3.802 10.681 31.425 1.00 76.50 184 ILE A N 1
ATOM 1508 C CA . ILE A 1 184 ? 3.839 9.693 30.345 1.00 76.50 184 ILE A CA 1
ATOM 1509 C C . ILE A 1 184 ? 2.732 10.006 29.339 1.00 76.50 184 ILE A C 1
ATOM 1511 O O . ILE A 1 184 ? 1.569 9.682 29.553 1.00 76.50 184 ILE A O 1
ATOM 1515 N N . MET A 1 185 ? 3.115 10.584 28.201 1.00 75.75 185 MET A N 1
ATOM 1516 C CA . MET A 1 185 ? 2.181 10.961 27.129 1.00 75.75 185 MET A CA 1
ATOM 1517 C C . MET A 1 185 ? 1.861 9.820 26.147 1.00 75.75 185 MET A C 1
ATOM 1519 O O . MET A 1 185 ? 1.175 10.026 25.150 1.00 75.75 185 MET A O 1
ATOM 1523 N N . VAL A 1 186 ? 2.349 8.604 26.410 1.00 78.94 186 VAL A N 1
ATOM 1524 C CA . VAL A 1 186 ? 2.123 7.423 25.563 1.00 78.94 186 VAL A CA 1
ATOM 1525 C C . VAL A 1 186 ? 1.142 6.447 26.207 1.00 78.94 186 VAL A C 1
ATOM 1527 O O . VAL A 1 186 ? 1.099 6.283 27.424 1.00 78.94 186 VAL A O 1
ATOM 1530 N N . SER A 1 187 ? 0.358 5.754 25.379 1.00 81.81 187 SER A N 1
ATOM 1531 C CA . SER A 1 187 ? -0.612 4.770 25.868 1.00 81.81 187 SER A CA 1
ATOM 1532 C C . SER A 1 187 ? 0.057 3.508 26.437 1.00 81.81 187 SER A C 1
ATOM 1534 O O . SER A 1 187 ? 1.145 3.113 26.014 1.00 81.81 187 SER A O 1
ATOM 1536 N N . GLU A 1 188 ? -0.651 2.794 27.318 1.00 86.00 188 GLU A N 1
ATOM 1537 C CA . GLU A 1 188 ? -0.234 1.480 27.843 1.00 86.00 188 GLU A CA 1
ATOM 1538 C C . GLU A 1 188 ? 0.101 0.479 26.740 1.00 86.00 188 GLU A C 1
ATOM 1540 O O . GLU A 1 188 ? 1.111 -0.226 26.789 1.00 86.00 188 GLU A O 1
ATOM 1545 N N . LYS A 1 189 ? -0.722 0.467 25.692 1.00 84.00 189 LYS A N 1
ATOM 1546 C CA . LYS A 1 189 ? -0.530 -0.390 24.526 1.00 84.00 189 LYS A CA 1
ATOM 1547 C C . LYS A 1 189 ? 0.772 -0.060 23.792 1.00 84.00 189 LYS A C 1
ATOM 1549 O O . LYS A 1 189 ? 1.457 -0.976 23.341 1.00 84.00 189 LYS A O 1
ATOM 1554 N N . THR A 1 190 ? 1.117 1.223 23.692 1.00 84.25 190 THR A N 1
ATOM 1555 C CA . THR A 1 190 ? 2.358 1.693 23.065 1.00 84.25 190 THR A CA 1
ATOM 1556 C C . THR A 1 190 ? 3.581 1.236 23.858 1.00 84.25 190 THR A C 1
ATOM 1558 O O . THR A 1 190 ? 4.510 0.699 23.264 1.00 84.25 190 THR A O 1
ATOM 1561 N N . ILE A 1 191 ? 3.555 1.339 25.191 1.00 87.19 191 ILE A N 1
ATOM 1562 C CA . ILE A 1 191 ? 4.659 0.870 26.045 1.00 87.19 191 ILE A CA 1
ATOM 1563 C C . ILE A 1 191 ? 4.860 -0.639 25.901 1.00 87.19 191 ILE A C 1
ATOM 1565 O O . ILE A 1 191 ? 5.984 -1.089 25.690 1.00 87.19 191 ILE A O 1
ATOM 1569 N N . TYR A 1 192 ? 3.785 -1.435 25.950 1.00 87.50 192 TYR A N 1
ATOM 1570 C CA . TYR A 1 192 ? 3.906 -2.879 25.730 1.00 87.50 192 TYR A CA 1
ATOM 1571 C C . TYR A 1 192 ? 4.463 -3.212 24.342 1.00 87.50 192 TYR A C 1
ATOM 1573 O O . TYR A 1 192 ? 5.301 -4.105 24.241 1.00 87.50 192 TYR A O 1
ATOM 1581 N N . LYS A 1 193 ? 4.053 -2.478 23.295 1.00 85.50 193 LYS A N 1
ATOM 1582 C CA . LYS A 1 193 ? 4.623 -2.616 21.946 1.00 85.50 193 LYS A CA 1
ATOM 1583 C C . LYS A 1 193 ? 6.124 -2.311 21.954 1.00 85.50 193 LYS A C 1
ATOM 1585 O O . LYS A 1 193 ? 6.885 -3.081 21.383 1.00 85.50 193 LYS A O 1
ATOM 1590 N N . TYR A 1 194 ? 6.552 -1.226 22.604 1.00 88.31 194 TYR A N 1
ATOM 1591 C CA . TYR A 1 194 ? 7.963 -0.828 22.685 1.00 88.31 194 TYR A CA 1
ATOM 1592 C C . TYR A 1 194 ? 8.819 -1.862 23.428 1.00 88.31 194 TYR A C 1
ATOM 1594 O O . TYR A 1 194 ? 9.915 -2.176 22.975 1.00 88.31 194 TYR A O 1
ATOM 1602 N N . ILE A 1 195 ? 8.304 -2.456 24.507 1.00 88.12 195 ILE A N 1
ATOM 1603 C CA . ILE A 1 195 ? 8.968 -3.568 25.209 1.00 88.12 195 ILE A CA 1
ATOM 1604 C C . ILE A 1 195 ? 9.076 -4.802 24.302 1.00 88.12 195 ILE A C 1
ATOM 1606 O O . ILE A 1 195 ? 10.119 -5.447 24.242 1.00 88.12 195 ILE A O 1
ATOM 1610 N N . GLU A 1 196 ? 8.008 -5.134 23.575 1.00 86.00 196 GLU A N 1
ATOM 1611 C CA . GLU A 1 196 ? 7.952 -6.325 22.722 1.00 86.00 196 GLU A CA 1
ATOM 1612 C C . GLU A 1 196 ? 8.920 -6.256 21.534 1.00 86.00 196 GLU A C 1
ATOM 1614 O O . GLU A 1 196 ? 9.566 -7.254 21.222 1.00 86.00 196 GLU A O 1
ATOM 1619 N N . ILE A 1 197 ? 9.068 -5.081 20.915 1.00 85.19 197 ILE A N 1
ATOM 1620 C CA . ILE A 1 197 ? 10.028 -4.852 19.821 1.00 85.19 197 ILE A CA 1
ATOM 1621 C C . ILE A 1 197 ? 11.456 -4.557 20.318 1.00 85.19 197 ILE A C 1
ATOM 1623 O O . ILE A 1 197 ? 12.347 -4.363 19.497 1.00 85.19 197 ILE A O 1
ATOM 1627 N N . GLY A 1 198 ? 11.680 -4.502 21.638 1.00 85.12 198 GLY A N 1
ATOM 1628 C CA . GLY A 1 198 ? 12.994 -4.237 22.238 1.00 85.12 198 GLY A CA 1
ATOM 1629 C C . GLY A 1 198 ? 13.463 -2.781 22.151 1.00 85.12 198 GLY A C 1
ATOM 1630 O O . GLY A 1 198 ? 14.660 -2.523 22.207 1.00 85.12 198 GLY A O 1
ATOM 1631 N N . ALA A 1 199 ? 12.539 -1.830 22.001 1.00 85.88 199 ALA A N 1
ATOM 1632 C CA . ALA A 1 199 ? 12.843 -0.400 21.995 1.00 85.88 199 ALA A CA 1
ATOM 1633 C C . ALA A 1 199 ? 13.194 0.151 23.387 1.00 85.88 199 ALA A C 1
ATOM 1635 O O . ALA A 1 199 ? 13.881 1.162 23.489 1.00 85.88 199 ALA A O 1
ATOM 1636 N N . LEU A 1 200 ? 12.709 -0.501 24.448 1.00 88.12 200 LEU A N 1
ATOM 1637 C CA . LEU A 1 200 ? 13.058 -0.203 25.839 1.00 88.12 200 LEU A CA 1
ATOM 1638 C C . LEU A 1 200 ? 14.045 -1.253 26.367 1.00 88.12 200 LEU A C 1
ATOM 1640 O O . LEU A 1 200 ? 14.044 -2.399 25.918 1.00 88.12 200 LEU A O 1
ATOM 1644 N N . SER A 1 201 ? 14.850 -0.883 27.364 1.00 88.62 201 SER A N 1
ATOM 1645 C CA . SER A 1 201 ? 15.747 -1.805 28.072 1.00 88.62 201 SER A CA 1
ATOM 1646 C C . SER A 1 201 ? 14.983 -2.899 28.821 1.00 88.62 201 SER A C 1
ATOM 1648 O O . SER A 1 201 ? 15.523 -3.984 29.042 1.00 88.62 201 SER A O 1
ATOM 1650 N N . VAL A 1 202 ? 13.762 -2.588 29.273 1.00 88.94 202 VAL A N 1
ATOM 1651 C CA . VAL A 1 202 ? 12.871 -3.522 29.974 1.00 88.94 202 VAL A CA 1
ATOM 1652 C C . VAL A 1 202 ? 12.479 -4.655 29.033 1.00 88.94 202 VAL A C 1
ATOM 1654 O O . VAL A 1 202 ? 12.003 -4.409 27.928 1.00 88.94 202 VAL A O 1
ATOM 1657 N N . LYS A 1 203 ? 12.620 -5.902 29.484 1.00 86.44 203 LYS A N 1
ATOM 1658 C CA . LYS A 1 203 ? 12.249 -7.097 28.723 1.00 86.44 203 LYS A CA 1
ATOM 1659 C C . LYS A 1 203 ? 10.931 -7.678 29.215 1.00 86.44 203 LYS A C 1
ATOM 1661 O O . LYS A 1 203 ? 10.497 -7.471 30.344 1.00 86.44 203 LYS A O 1
ATOM 1666 N N . ASN A 1 204 ? 10.324 -8.526 28.388 1.00 84.00 204 ASN A N 1
ATOM 1667 C CA . ASN A 1 204 ? 9.114 -9.262 28.765 1.00 84.00 204 ASN A CA 1
ATOM 1668 C C . ASN A 1 204 ? 9.272 -10.107 30.044 1.00 84.00 204 ASN A C 1
ATOM 1670 O O . ASN A 1 204 ? 8.280 -10.333 30.734 1.00 84.00 204 ASN A O 1
ATOM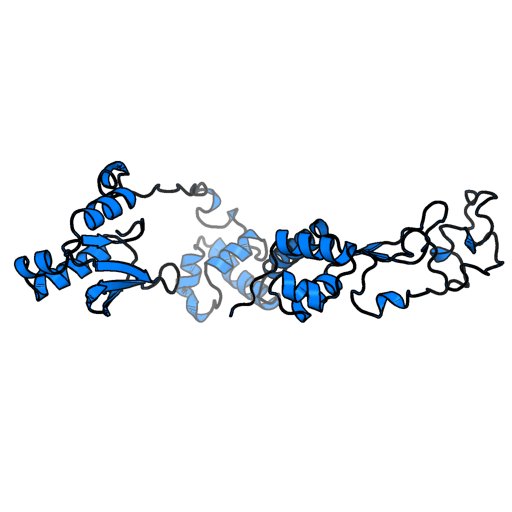 1674 N N . ILE A 1 205 ? 10.491 -10.565 30.352 1.00 84.38 205 ILE A N 1
ATOM 1675 C CA . ILE A 1 205 ? 10.809 -11.321 31.575 1.00 84.38 205 ILE A CA 1
ATOM 1676 C C . ILE A 1 205 ? 10.754 -10.462 32.844 1.00 84.38 205 ILE A C 1
ATOM 1678 O O . ILE A 1 205 ? 10.438 -10.992 33.905 1.00 84.38 205 ILE A O 1
ATOM 1682 N N . ASP A 1 206 ? 10.996 -9.155 32.723 1.00 84.88 206 ASP A N 1
ATOM 1683 C CA . ASP A 1 206 ? 11.012 -8.214 33.847 1.00 84.88 206 ASP A CA 1
ATOM 1684 C C . ASP A 1 206 ? 9.585 -7.780 34.223 1.00 84.88 206 ASP A C 1
ATOM 1686 O O . ASP A 1 206 ? 9.331 -7.257 35.305 1.00 84.88 206 ASP A O 1
ATOM 1690 N N . LEU A 1 207 ? 8.617 -8.012 33.328 1.00 85.25 207 LEU A N 1
ATOM 1691 C CA . LEU A 1 207 ? 7.234 -7.608 33.525 1.00 85.25 207 LEU A CA 1
ATOM 1692 C C . LEU A 1 207 ? 6.479 -8.551 34.477 1.00 85.25 207 LEU A C 1
ATOM 1694 O O . LEU A 1 207 ? 6.405 -9.764 34.227 1.00 85.25 207 LEU A O 1
ATOM 1698 N N . PRO A 1 208 ? 5.777 -8.009 35.493 1.00 78.62 208 PRO A N 1
ATOM 1699 C CA . PRO A 1 208 ? 4.995 -8.812 36.422 1.00 78.62 208 PRO A CA 1
ATOM 1700 C C . PRO A 1 208 ? 3.995 -9.723 35.704 1.00 78.62 208 PRO A C 1
ATOM 1702 O O . PRO A 1 208 ? 3.103 -9.271 34.986 1.00 78.62 208 PRO A O 1
ATOM 1705 N N . ARG A 1 209 ? 4.121 -11.036 35.931 1.00 73.56 209 ARG A N 1
ATOM 1706 C CA . ARG A 1 209 ? 3.210 -12.094 35.448 1.00 73.56 209 ARG A CA 1
ATOM 1707 C C . ARG A 1 209 ? 3.100 -12.251 33.916 1.00 73.56 209 ARG A C 1
ATOM 1709 O O . ARG A 1 209 ? 2.395 -13.163 33.484 1.00 73.56 209 ARG A O 1
ATOM 1716 N N . LYS A 1 210 ? 3.799 -11.456 33.092 1.00 77.38 210 LYS A N 1
ATOM 1717 C CA . LYS A 1 210 ? 3.696 -11.496 31.615 1.00 77.38 210 LYS A CA 1
ATOM 1718 C C .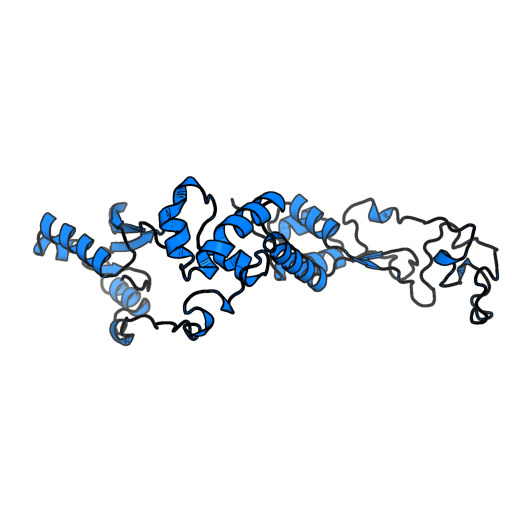 LYS A 1 210 ? 4.083 -12.860 31.043 1.00 77.38 210 LYS A C 1
ATOM 1720 O O . LYS A 1 210 ? 3.335 -13.413 30.247 1.00 77.38 210 LYS A O 1
ATOM 1725 N N . VAL A 1 211 ? 5.207 -13.413 31.494 1.00 74.62 211 VAL A N 1
ATOM 1726 C CA . VAL A 1 211 ? 5.700 -14.739 31.073 1.00 74.62 211 VAL A CA 1
ATOM 1727 C C . VAL A 1 211 ? 4.992 -15.905 31.770 1.00 74.62 211 VAL A C 1
ATOM 1729 O O . VAL A 1 211 ? 5.057 -17.035 31.301 1.00 74.62 211 VAL A O 1
ATOM 1732 N N . ARG A 1 212 ? 4.285 -15.642 32.879 1.00 76.38 212 ARG A N 1
ATOM 1733 C CA . ARG A 1 212 ? 3.545 -16.662 33.640 1.00 76.38 212 ARG A CA 1
ATOM 1734 C C . ARG A 1 212 ? 2.190 -16.977 33.010 1.00 76.38 212 ARG A C 1
ATOM 1736 O O . ARG A 1 212 ? 1.730 -18.115 33.073 1.00 76.38 212 ARG A O 1
ATOM 1743 N N . TYR A 1 213 ? 1.528 -15.978 32.429 1.00 71.88 213 TYR A N 1
ATOM 1744 C CA . TYR A 1 213 ? 0.241 -16.185 31.779 1.00 71.88 213 TYR A CA 1
ATOM 1745 C C . TYR A 1 213 ? 0.422 -16.684 30.349 1.00 71.88 213 TYR A C 1
ATOM 1747 O O . TYR A 1 213 ? 1.015 -16.016 29.504 1.00 71.88 213 TYR A O 1
ATOM 1755 N N . ARG A 1 214 ? -0.174 -17.841 30.051 1.00 70.88 214 ARG A N 1
ATOM 1756 C CA . ARG A 1 214 ? -0.302 -18.323 28.676 1.00 70.88 214 ARG A CA 1
ATOM 1757 C C . ARG A 1 214 ? -1.077 -17.282 27.852 1.00 70.88 214 ARG A C 1
ATOM 1759 O O . ARG A 1 214 ? -2.120 -16.818 28.329 1.00 70.88 214 ARG A O 1
ATOM 1766 N N . PRO A 1 215 ? -0.635 -16.946 26.624 1.00 69.00 215 PRO A N 1
ATOM 1767 C CA . PRO A 1 215 ? -1.419 -16.121 25.717 1.00 69.00 215 PRO A CA 1
ATOM 1768 C C . PRO A 1 215 ? -2.836 -16.679 25.628 1.00 69.00 215 PRO A C 1
ATOM 1770 O O . PRO A 1 215 ? -3.030 -17.864 25.332 1.00 69.00 215 PRO A O 1
ATOM 1773 N N . ARG A 1 216 ? -3.831 -15.846 25.947 1.00 68.62 216 ARG A N 1
ATOM 1774 C CA . ARG A 1 216 ? -5.228 -16.267 25.856 1.00 68.62 216 ARG A CA 1
ATOM 1775 C C . ARG A 1 216 ? -5.484 -16.627 24.398 1.00 68.62 216 ARG A C 1
ATOM 1777 O O . ARG A 1 216 ? -5.357 -15.770 23.524 1.00 68.62 216 ARG A O 1
ATOM 1784 N N . ARG A 1 217 ? -5.836 -17.888 24.125 1.00 64.88 217 ARG A N 1
ATOM 1785 C CA . ARG A 1 217 ? -6.394 -18.246 22.819 1.00 64.88 217 ARG A CA 1
ATOM 1786 C C . ARG A 1 217 ? -7.601 -17.340 22.618 1.00 64.88 217 ARG A C 1
ATOM 1788 O O . ARG A 1 217 ? -8.449 -17.259 23.509 1.00 64.88 217 ARG A O 1
ATOM 1795 N N . LYS A 1 218 ? -7.666 -16.647 21.479 1.00 50.06 218 LYS A N 1
ATOM 1796 C CA . LYS A 1 218 ? -8.921 -16.051 21.030 1.00 50.06 218 LYS A CA 1
ATOM 1797 C C . LYS A 1 218 ? -9.878 -17.215 20.824 1.00 50.06 218 LYS A C 1
ATOM 1799 O O . LYS A 1 218 ? -9.882 -17.844 19.774 1.00 50.06 218 LYS A O 1
ATOM 1804 N N . VAL A 1 219 ? -10.629 -17.552 21.863 1.00 51.00 219 VAL A N 1
ATOM 1805 C CA . VAL A 1 219 ? -11.841 -18.328 21.690 1.00 51.00 219 VAL A CA 1
ATOM 1806 C C . VAL A 1 219 ? -12.713 -17.399 20.864 1.00 51.00 219 VAL A C 1
ATOM 1808 O O . VAL A 1 219 ? -13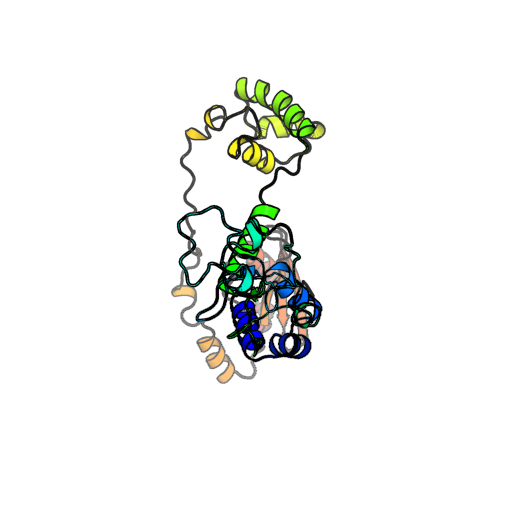.129 -16.352 21.364 1.00 51.00 219 VAL A O 1
ATOM 1811 N N . GLN A 1 220 ? -12.919 -17.724 19.586 1.00 46.19 220 GLN A N 1
ATOM 1812 C CA . GLN A 1 220 ? -14.151 -17.309 18.935 1.00 46.19 220 GLN A CA 1
ATOM 1813 C C . GLN A 1 220 ? -15.237 -17.870 19.843 1.00 46.19 220 GLN A C 1
ATOM 1815 O O . GLN A 1 220 ? -15.528 -19.063 19.812 1.00 46.19 220 GLN A O 1
ATOM 1820 N N . ARG A 1 221 ? -15.753 -17.043 20.756 1.00 47.84 221 ARG A N 1
ATOM 1821 C CA . ARG A 1 221 ? -17.057 -17.326 21.325 1.00 47.84 221 ARG A CA 1
ATOM 1822 C C . ARG A 1 221 ? -17.942 -17.300 20.094 1.00 47.84 221 ARG A C 1
ATOM 1824 O O . ARG A 1 221 ? -18.143 -16.231 19.524 1.00 47.84 221 ARG A O 1
ATOM 1831 N N . GLY A 1 222 ? -18.324 -18.481 19.608 1.00 47.91 222 GLY A N 1
ATOM 1832 C CA . GLY A 1 222 ? -19.394 -18.578 18.633 1.00 47.91 222 GLY A CA 1
ATOM 1833 C C . GLY A 1 222 ? -20.544 -17.723 19.149 1.00 47.91 222 GLY A C 1
ATOM 1834 O O . GLY A 1 222 ? -20.722 -17.613 20.369 1.00 47.91 222 GLY A O 1
ATOM 1835 N N . TYR A 1 223 ? -21.240 -17.060 18.229 1.00 47.91 223 TYR A N 1
ATOM 1836 C CA . TYR A 1 223 ? -22.456 -16.321 18.534 1.00 47.91 223 TYR A CA 1
ATOM 1837 C C . TYR A 1 223 ? -23.270 -17.134 19.543 1.00 47.91 223 TYR A C 1
ATOM 1839 O O . TYR A 1 223 ? -23.545 -18.311 19.322 1.00 47.91 223 TYR A O 1
ATOM 1847 N N . LYS A 1 224 ? -23.567 -16.530 20.696 1.00 50.38 224 LYS A N 1
ATOM 1848 C CA . LYS A 1 224 ? -24.263 -17.170 21.824 1.00 50.38 224 LYS A CA 1
ATOM 1849 C C . LYS A 1 224 ? -25.748 -17.440 21.521 1.00 50.38 224 LYS A C 1
ATOM 1851 O O . LYS A 1 224 ? -26.501 -17.740 22.440 1.00 50.38 224 LYS A O 1
ATOM 1856 N N . VAL A 1 225 ? -26.146 -17.293 20.261 1.00 58.19 225 VAL A N 1
ATOM 1857 C CA . VAL A 1 225 ? -27.510 -17.406 19.765 1.00 58.19 225 VAL A CA 1
ATOM 1858 C C . VAL A 1 225 ? -27.697 -18.837 19.262 1.00 58.19 225 VAL A C 1
ATOM 1860 O O . VAL A 1 225 ? -26.949 -19.305 18.398 1.00 58.19 225 VAL A O 1
ATOM 1863 N N . ASP A 1 226 ? -28.642 -19.563 19.858 1.00 63.75 226 ASP A N 1
ATOM 1864 C CA . ASP A 1 226 ? -29.019 -20.906 19.417 1.00 63.75 226 ASP A CA 1
ATOM 1865 C C . ASP A 1 226 ? -29.530 -20.830 17.975 1.00 63.75 226 ASP A C 1
ATOM 1867 O O . ASP A 1 226 ? -30.548 -20.201 17.713 1.00 63.75 226 ASP A O 1
ATOM 1871 N N . LYS A 1 227 ? -28.844 -21.477 17.026 1.00 65.62 227 LYS A N 1
ATOM 1872 C CA . LYS A 1 227 ? -29.208 -21.438 15.598 1.00 65.62 227 LYS A CA 1
ATOM 1873 C C . LYS A 1 227 ? -30.628 -21.937 15.319 1.00 65.62 227 LYS A C 1
ATOM 1875 O O . LYS A 1 227 ? -31.167 -21.614 14.262 1.00 65.62 227 LYS A O 1
ATOM 1880 N N . LYS A 1 228 ? -31.224 -22.698 16.241 1.00 76.19 228 LYS A N 1
ATOM 1881 C CA . LYS A 1 228 ? -32.627 -23.117 16.159 1.00 76.19 228 LYS A CA 1
ATOM 1882 C C . LYS A 1 228 ? -33.607 -21.944 16.218 1.00 76.19 228 LYS A C 1
ATOM 1884 O O . LYS A 1 228 ? -34.710 -22.077 15.711 1.00 76.19 228 LYS A O 1
ATOM 1889 N N . CYS A 1 229 ? -33.220 -20.783 16.755 1.00 74.44 229 CYS A N 1
ATOM 1890 C CA . CYS A 1 229 ? -34.089 -19.600 16.790 1.00 74.44 229 CYS A CA 1
ATOM 1891 C C . CYS A 1 229 ? -34.437 -19.050 15.395 1.00 74.44 229 CYS A C 1
ATOM 1893 O O . CYS A 1 229 ? -35.360 -18.250 15.279 1.00 74.44 229 CYS A O 1
ATOM 1895 N N . LEU A 1 230 ? -33.701 -19.461 14.354 1.00 77.31 230 LEU A N 1
ATOM 1896 C CA . LEU A 1 230 ? -33.945 -19.083 12.962 1.00 77.31 230 LEU A CA 1
ATOM 1897 C C . LEU A 1 230 ? -34.935 -20.017 12.250 1.00 77.31 230 LEU A C 1
ATOM 1899 O O . LEU A 1 230 ? -35.329 -19.721 11.127 1.00 77.31 230 LEU A O 1
ATOM 1903 N N . GLU A 1 231 ? -35.305 -21.160 12.838 1.00 82.75 231 GLU A N 1
ATOM 1904 C CA . GLU A 1 231 ? -36.307 -22.057 12.247 1.00 82.75 231 GLU A CA 1
ATOM 1905 C C . GLU A 1 231 ? -37.669 -21.342 12.187 1.00 82.75 231 GLU A C 1
ATOM 1907 O O . GLU A 1 231 ? -38.176 -20.881 13.209 1.00 82.75 231 GLU A O 1
ATOM 1912 N N . GLY A 1 232 ? -38.237 -21.200 10.983 1.00 83.06 232 GLY A N 1
ATOM 1913 C CA . GLY A 1 232 ? -39.472 -20.441 10.745 1.00 83.06 232 GLY A CA 1
ATOM 1914 C C . GLY A 1 232 ? -39.311 -18.916 10.800 1.00 83.06 232 GLY A C 1
ATOM 1915 O O . GLY A 1 232 ? -40.309 -18.203 10.875 1.00 83.06 232 GLY A O 1
ATOM 1916 N N . ARG A 1 233 ? -38.071 -18.404 10.820 1.00 83.75 233 ARG A N 1
ATOM 1917 C CA . ARG A 1 233 ? -37.742 -16.965 10.831 1.00 83.75 233 ARG A CA 1
ATOM 1918 C C . ARG A 1 233 ? -36.669 -16.595 9.804 1.00 83.75 233 ARG A C 1
ATOM 1920 O O . ARG A 1 233 ? -35.998 -15.574 9.941 1.00 83.75 233 ARG A O 1
ATOM 1927 N N . ARG A 1 234 ? -36.434 -17.444 8.802 1.00 88.81 234 ARG A N 1
ATOM 1928 C CA . ARG A 1 234 ? -35.478 -17.152 7.729 1.00 88.81 234 ARG A CA 1
ATOM 1929 C C . ARG A 1 234 ? -36.059 -16.120 6.775 1.00 88.81 234 ARG A C 1
ATOM 1931 O O . ARG A 1 234 ? -37.260 -15.880 6.733 1.00 88.81 234 ARG A O 1
ATOM 1938 N N . TYR A 1 235 ? -35.187 -15.549 5.952 1.00 88.12 235 TYR A N 1
ATOM 1939 C CA . TYR A 1 235 ? -35.615 -14.621 4.913 1.00 88.12 235 TYR A CA 1
ATOM 1940 C C . TYR A 1 235 ? -36.607 -15.261 3.927 1.00 88.12 235 TYR A C 1
ATOM 1942 O O . TYR A 1 235 ? -37.566 -14.612 3.526 1.00 88.12 235 TYR A O 1
ATOM 1950 N N . ASP A 1 236 ? -36.435 -16.548 3.611 1.00 90.50 236 ASP A N 1
ATOM 1951 C CA . ASP A 1 236 ? -37.387 -17.292 2.775 1.00 90.50 236 ASP A CA 1
ATOM 1952 C C . ASP A 1 236 ? -38.767 -17.415 3.452 1.00 90.50 236 ASP A C 1
ATOM 1954 O O . ASP A 1 236 ? -39.789 -17.247 2.789 1.00 90.50 236 ASP A O 1
ATOM 1958 N N . ASP A 1 237 ? -38.803 -17.620 4.778 1.00 90.69 237 ASP A N 1
ATOM 1959 C CA . ASP A 1 237 ? -40.048 -17.656 5.561 1.00 90.69 237 ASP A CA 1
ATOM 1960 C C . ASP A 1 237 ? -40.736 -16.278 5.565 1.00 90.69 237 ASP A C 1
ATOM 1962 O O . ASP A 1 237 ? -41.955 -16.183 5.438 1.00 90.69 237 ASP A O 1
ATOM 1966 N N . TYR A 1 238 ? -39.952 -15.196 5.654 1.00 91.25 238 TYR A N 1
ATOM 1967 C CA . TYR A 1 238 ? -40.450 -13.822 5.530 1.00 91.25 238 TYR A CA 1
ATOM 1968 C C . TYR A 1 238 ? -41.077 -13.557 4.153 1.00 91.25 238 TYR A C 1
ATOM 1970 O O . TYR A 1 238 ? -42.167 -12.991 4.082 1.00 91.25 238 TYR A O 1
ATOM 1978 N N . LEU A 1 239 ? -40.421 -13.975 3.064 1.00 91.50 239 LEU A N 1
ATOM 1979 C CA . LEU A 1 239 ? -40.956 -13.800 1.710 1.00 91.50 239 LEU A CA 1
ATOM 1980 C C . LEU A 1 239 ? -42.289 -14.537 1.534 1.00 91.50 239 LEU A C 1
ATOM 1982 O O . LEU A 1 239 ? -43.240 -13.938 1.035 1.00 91.50 239 LEU A O 1
ATOM 1986 N N . ALA A 1 240 ? -42.373 -15.786 2.001 1.00 92.69 240 ALA A N 1
ATOM 1987 C CA . ALA A 1 240 ? -43.612 -16.562 1.971 1.00 92.69 240 ALA A CA 1
ATOM 1988 C C . ALA A 1 240 ? -44.727 -15.892 2.797 1.00 92.69 240 ALA A C 1
ATOM 1990 O O . ALA A 1 240 ? -45.852 -15.743 2.322 1.00 92.69 240 ALA A O 1
ATOM 1991 N N . PHE A 1 241 ? -44.408 -15.409 4.003 1.00 91.19 241 PHE A N 1
ATOM 1992 C CA . PHE A 1 241 ? -45.378 -14.749 4.879 1.00 91.19 241 PHE A CA 1
ATOM 1993 C C . PHE A 1 241 ? -45.960 -13.464 4.270 1.00 91.19 241 PHE A C 1
ATOM 1995 O O . PHE A 1 241 ? -47.169 -13.239 4.348 1.00 91.19 241 PHE A O 1
ATOM 2002 N N . ILE A 1 242 ? -45.120 -12.624 3.656 1.00 90.62 242 ILE A N 1
ATOM 2003 C CA . ILE A 1 242 ? -45.554 -11.378 3.002 1.00 90.62 242 ILE A CA 1
ATOM 2004 C C . ILE A 1 242 ? -46.340 -11.658 1.717 1.00 90.62 242 ILE A C 1
ATOM 2006 O O . ILE A 1 242 ? -47.274 -10.921 1.397 1.00 90.62 242 ILE A O 1
ATOM 2010 N N . GLU A 1 243 ? -46.007 -12.725 0.986 1.00 90.69 243 GLU A N 1
ATOM 2011 C CA . GLU A 1 243 ? -46.771 -13.137 -0.194 1.00 90.69 243 GLU A CA 1
ATOM 2012 C C . GLU A 1 243 ? -48.207 -13.551 0.169 1.00 90.69 243 GLU A C 1
ATOM 2014 O O . GLU A 1 243 ? -49.152 -13.168 -0.530 1.00 90.69 243 GLU A O 1
ATOM 2019 N N . GLU A 1 244 ? -48.373 -14.259 1.291 1.00 91.12 244 GLU A N 1
ATOM 2020 C CA . GLU A 1 244 ? -49.676 -14.651 1.842 1.00 91.12 244 GLU A CA 1
ATOM 2021 C C . GLU A 1 244 ? -50.434 -13.482 2.499 1.00 91.12 244 GLU A C 1
ATOM 2023 O O . GLU A 1 244 ? -51.665 -13.459 2.468 1.00 91.12 244 GLU A O 1
ATOM 2028 N N . ASN A 1 245 ? -49.729 -12.490 3.058 1.00 88.44 245 ASN A N 1
ATOM 2029 C CA . ASN A 1 245 ? -50.314 -11.405 3.855 1.00 88.44 245 ASN A CA 1
ATOM 2030 C C . ASN A 1 245 ? -49.882 -10.013 3.363 1.00 88.44 245 ASN A C 1
ATOM 2032 O O . ASN A 1 245 ? -49.141 -9.291 4.032 1.00 88.44 245 ASN A O 1
ATOM 2036 N N . LYS A 1 246 ? -50.389 -9.614 2.193 1.00 81.88 246 LYS A N 1
ATOM 2037 C CA . LYS A 1 246 ? -49.972 -8.384 1.491 1.00 81.88 246 LYS A CA 1
ATOM 2038 C C . LYS A 1 246 ? -50.313 -7.068 2.199 1.00 81.88 246 LYS A C 1
ATOM 2040 O O . LYS A 1 246 ? -49.685 -6.058 1.901 1.00 81.88 246 LYS A O 1
ATOM 2045 N N . ASP A 1 247 ? -51.276 -7.080 3.119 1.00 85.12 247 ASP A N 1
ATOM 2046 C CA . ASP A 1 247 ? -51.757 -5.880 3.821 1.00 85.12 247 ASP A CA 1
ATOM 2047 C C . ASP A 1 247 ? -51.072 -5.660 5.186 1.00 85.12 247 ASP A C 1
ATOM 2049 O O . ASP A 1 247 ? -51.471 -4.781 5.954 1.00 85.12 247 ASP A O 1
ATOM 2053 N N . ILE A 1 248 ? -50.064 -6.471 5.532 1.00 87.62 248 ILE A N 1
ATOM 2054 C CA . ILE A 1 248 ? -49.336 -6.343 6.799 1.00 87.62 248 ILE A CA 1
ATOM 2055 C C . ILE A 1 248 ? -48.204 -5.323 6.669 1.00 87.62 248 ILE A C 1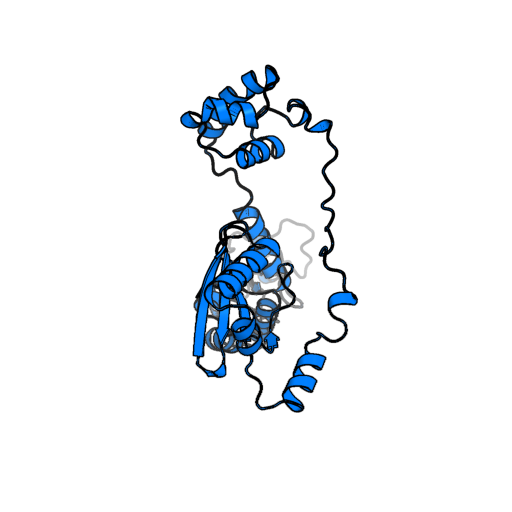
ATOM 2057 O O . ILE A 1 248 ? -47.369 -5.405 5.770 1.00 87.62 248 ILE A O 1
ATOM 2061 N N . SER A 1 249 ? -48.144 -4.397 7.629 1.00 88.56 249 SER A N 1
ATOM 2062 C CA . SER A 1 249 ? -47.074 -3.404 7.716 1.00 88.56 249 SER A CA 1
ATOM 2063 C C . SER A 1 249 ? -45.741 -4.035 8.108 1.00 88.56 249 SER A C 1
ATOM 2065 O O . SER A 1 249 ? -45.677 -4.845 9.034 1.00 88.56 249 SER A O 1
ATOM 2067 N N . VAL A 1 250 ? -44.657 -3.644 7.439 1.00 92.62 250 VAL A N 1
ATOM 2068 C CA . VAL A 1 250 ? -43.309 -4.137 7.747 1.00 92.62 250 VAL A CA 1
ATOM 2069 C C . VAL A 1 250 ? -42.496 -3.055 8.443 1.00 92.62 250 VAL A C 1
ATOM 2071 O O . VAL A 1 250 ? -42.342 -1.936 7.943 1.00 92.62 250 VAL A O 1
ATOM 2074 N N . VAL A 1 251 ? -41.909 -3.423 9.580 1.00 94.56 251 VAL A N 1
ATOM 2075 C CA . VAL A 1 251 ? -40.937 -2.597 10.292 1.00 94.56 251 VAL A CA 1
ATOM 2076 C C . VAL A 1 251 ? -39.541 -3.150 10.038 1.00 94.56 251 VAL A C 1
ATOM 2078 O O . VAL A 1 251 ? -39.276 -4.325 10.272 1.00 94.56 251 VAL A O 1
ATOM 2081 N N . GLN A 1 252 ? -38.632 -2.313 9.554 1.00 94.56 252 GLN A N 1
ATOM 2082 C CA . GLN A 1 252 ? -37.226 -2.669 9.371 1.00 94.56 252 GLN A CA 1
ATOM 2083 C C . GLN A 1 252 ? -36.402 -2.142 10.537 1.00 94.56 252 GLN A C 1
ATOM 2085 O O . GLN A 1 252 ? -36.639 -1.030 11.006 1.00 94.56 252 GLN A O 1
ATOM 2090 N N . MET A 1 253 ? -35.428 -2.917 10.998 1.00 94.44 253 MET A N 1
ATOM 2091 C CA . MET A 1 253 ? -34.575 -2.524 12.111 1.00 94.44 253 MET A CA 1
ATOM 2092 C C . MET A 1 253 ? -33.102 -2.818 11.823 1.00 94.44 253 MET A C 1
ATOM 2094 O O . MET A 1 253 ? -32.766 -3.883 11.310 1.00 94.44 253 MET A O 1
ATOM 2098 N N . ASP A 1 254 ? -32.240 -1.855 12.154 1.00 92.50 254 ASP A N 1
ATOM 2099 C CA . ASP A 1 254 ? -30.795 -1.923 11.913 1.00 92.50 254 ASP A CA 1
ATOM 2100 C C . ASP A 1 254 ? -29.996 -1.172 12.995 1.00 92.50 254 ASP A C 1
ATOM 2102 O O . ASP A 1 254 ? -30.492 -0.224 13.617 1.00 92.50 254 ASP A O 1
ATOM 2106 N N . SER A 1 255 ? -28.743 -1.578 13.200 1.00 90.88 255 SER A N 1
ATOM 2107 C CA . SER A 1 255 ? -27.789 -0.993 14.146 1.00 90.88 255 SER A CA 1
ATOM 2108 C C . SER A 1 255 ? -26.688 -0.233 13.407 1.00 90.88 255 SER A C 1
ATOM 2110 O O . SER A 1 255 ? -25.808 -0.819 12.780 1.00 90.88 255 SER A O 1
ATOM 2112 N N . VAL A 1 256 ? -26.644 1.090 13.564 1.00 89.62 256 VAL A N 1
ATOM 2113 C CA . VAL A 1 256 ? -25.581 1.919 12.984 1.00 89.62 256 VAL A CA 1
ATOM 2114 C C . VAL A 1 256 ? -24.440 2.091 13.987 1.00 89.62 256 VAL A C 1
ATOM 2116 O O . VAL A 1 256 ? -24.541 2.839 14.965 1.00 89.62 256 VAL A O 1
ATOM 2119 N N . GLU A 1 257 ? -23.324 1.407 13.733 1.00 83.06 257 GLU A N 1
ATOM 2120 C CA . GLU A 1 257 ? -22.085 1.558 14.499 1.00 83.06 257 GLU A CA 1
ATOM 2121 C C . GLU A 1 257 ? -21.219 2.707 13.956 1.00 83.06 257 GLU A C 1
ATOM 2123 O O . GLU A 1 257 ? -20.823 2.712 12.791 1.00 83.06 257 GLU A O 1
ATOM 2128 N N . GLY A 1 258 ? -20.859 3.666 14.816 1.00 74.31 258 GLY A N 1
ATOM 2129 C CA . GLY A 1 258 ? -19.895 4.718 14.472 1.00 74.31 258 GLY A CA 1
ATOM 2130 C C . GLY A 1 258 ? -18.443 4.252 14.629 1.00 74.31 258 GLY A C 1
ATOM 2131 O O . GLY A 1 258 ? -17.744 3.960 13.661 1.00 74.31 258 GLY A O 1
ATOM 2132 N N . ASN A 1 259 ? -17.977 4.176 15.879 1.00 74.62 259 ASN A N 1
ATOM 2133 C CA . ASN A 1 259 ? -16.652 3.662 16.231 1.00 74.62 259 ASN A CA 1
ATOM 2134 C C . ASN A 1 259 ? -16.795 2.297 16.912 1.00 74.62 259 ASN A C 1
ATOM 2136 O O . ASN A 1 259 ? -17.590 2.156 17.840 1.00 74.62 259 ASN A O 1
ATOM 2140 N N . LYS A 1 260 ? -15.984 1.308 16.513 1.00 65.31 260 LYS A N 1
ATOM 2141 C CA . LYS A 1 260 ? -16.007 -0.031 17.127 1.00 65.31 260 LYS A CA 1
ATOM 2142 C C . LYS A 1 260 ? -15.780 0.043 18.640 1.00 65.31 260 LYS A C 1
ATOM 2144 O O . LYS A 1 260 ? -14.713 0.471 19.079 1.00 65.31 260 LYS A O 1
ATOM 2149 N N . GLY A 1 261 ? -16.760 -0.431 19.412 1.00 65.31 261 GLY A N 1
ATOM 2150 C CA . GLY A 1 261 ? -16.744 -0.418 20.880 1.00 65.31 261 GLY A CA 1
ATOM 2151 C C . GLY A 1 261 ? -17.202 0.898 21.525 1.00 65.31 261 GLY A C 1
ATOM 2152 O O . GLY A 1 261 ? -16.986 1.074 22.720 1.00 65.31 261 GLY A O 1
ATOM 2153 N N . GLY A 1 262 ? -17.777 1.820 20.747 1.00 76.00 262 GLY A N 1
ATOM 2154 C CA . GLY A 1 262 ? -18.446 3.027 21.238 1.00 76.00 262 GLY A CA 1
ATOM 2155 C C . GLY A 1 262 ? -19.973 2.917 21.188 1.00 76.00 262 GLY A C 1
ATOM 2156 O O . GLY A 1 262 ? -20.521 1.823 21.070 1.00 76.00 262 GLY A O 1
ATOM 2157 N N . LYS A 1 263 ? -20.649 4.071 21.251 1.00 84.50 263 LYS A N 1
ATOM 2158 C CA . LYS A 1 263 ? -22.113 4.163 21.162 1.00 84.50 263 LYS A CA 1
ATOM 2159 C C . LYS A 1 263 ? -22.632 3.714 19.793 1.00 84.50 263 LYS A C 1
ATOM 2161 O O . LYS A 1 263 ? -21.971 3.939 18.775 1.00 84.50 263 LYS A O 1
ATOM 2166 N N . VAL A 1 264 ? -23.828 3.134 19.784 1.00 90.06 264 VAL A N 1
ATOM 2167 C CA . VAL A 1 264 ? -24.501 2.576 18.602 1.00 90.06 264 VAL A CA 1
ATOM 2168 C C . VAL A 1 264 ? -25.904 3.148 18.496 1.00 90.06 264 VAL A C 1
ATOM 2170 O O . VAL A 1 264 ? -26.553 3.395 19.507 1.00 90.06 264 VAL A O 1
ATOM 2173 N N . LEU A 1 265 ? -26.369 3.391 17.276 1.00 93.38 265 LEU A N 1
ATOM 2174 C CA . LEU A 1 265 ? -27.696 3.939 17.025 1.00 93.38 265 LEU A CA 1
ATOM 2175 C C . LEU A 1 265 ? -28.612 2.823 16.516 1.00 93.38 265 LEU A C 1
ATOM 2177 O O . LEU A 1 265 ? -28.369 2.280 15.443 1.00 93.38 265 LEU A O 1
ATOM 2181 N N . LEU A 1 266 ? -29.640 2.464 17.284 1.00 94.25 266 LEU A N 1
ATOM 2182 C CA . LEU A 1 266 ? -30.699 1.573 16.817 1.00 94.25 266 LEU A CA 1
ATOM 2183 C C . LEU A 1 266 ? -31.668 2.375 15.956 1.00 94.25 266 LEU A C 1
ATOM 2185 O O . LEU A 1 266 ? -32.202 3.383 16.415 1.00 94.25 266 LEU A O 1
ATOM 2189 N N . THR A 1 267 ? -31.900 1.923 14.734 1.00 94.69 267 THR A N 1
ATOM 2190 C CA . THR A 1 267 ? -32.852 2.527 13.804 1.00 94.69 267 THR A CA 1
ATOM 2191 C C . THR A 1 267 ? -34.028 1.589 13.600 1.00 94.69 267 THR A C 1
ATOM 2193 O O . THR A 1 267 ? -33.835 0.403 13.355 1.00 94.69 267 THR A O 1
ATOM 2196 N N . ILE A 1 268 ? -35.243 2.115 13.736 1.00 95.69 268 ILE A N 1
ATOM 2197 C CA . ILE A 1 268 ? -36.500 1.390 13.529 1.00 95.69 268 ILE A CA 1
ATOM 2198 C C . ILE A 1 268 ? -37.290 2.169 12.484 1.00 95.69 268 ILE A C 1
ATOM 2200 O O . ILE A 1 268 ? -37.688 3.306 12.728 1.00 95.69 268 ILE A O 1
ATOM 2204 N N . HIS A 1 269 ? -37.493 1.576 11.318 1.00 95.88 269 HIS A N 1
ATOM 2205 C CA . HIS A 1 269 ? -38.089 2.209 10.153 1.00 95.88 269 HIS A CA 1
ATOM 2206 C C . HIS A 1 269 ? -39.432 1.568 9.804 1.00 95.88 269 HIS A C 1
ATOM 2208 O O . HIS A 1 269 ? -39.504 0.397 9.437 1.00 95.88 269 HIS A O 1
ATOM 2214 N N . PHE A 1 270 ? -40.495 2.360 9.890 1.00 94.06 270 PHE A N 1
ATOM 2215 C CA . PHE A 1 270 ? -41.835 2.008 9.440 1.00 94.06 270 PHE A CA 1
ATOM 2216 C C . PHE A 1 270 ? -41.942 2.319 7.948 1.00 94.06 270 PHE A C 1
ATOM 2218 O O . PHE A 1 270 ? -42.084 3.483 7.560 1.00 94.06 270 PHE A O 1
ATOM 2225 N N . VAL A 1 271 ? -41.842 1.280 7.116 1.00 89.38 271 VAL A N 1
ATOM 2226 C CA . VAL A 1 271 ? -41.652 1.419 5.663 1.00 89.38 271 VAL A CA 1
ATOM 2227 C C . VAL A 1 271 ? -42.839 2.121 5.000 1.00 89.38 271 VAL A C 1
ATOM 2229 O O . VAL A 1 271 ? -42.639 3.041 4.209 1.00 89.38 271 VAL A O 1
ATOM 2232 N N . ASP A 1 272 ? -44.064 1.759 5.382 1.00 88.06 272 ASP A N 1
ATOM 2233 C CA . ASP A 1 272 ? -45.288 2.246 4.725 1.00 88.06 272 ASP A CA 1
ATOM 2234 C C . ASP A 1 272 ? -45.510 3.750 4.894 1.00 88.06 272 ASP A C 1
ATOM 2236 O O . ASP A 1 272 ? -46.050 4.417 4.015 1.00 88.06 272 ASP A O 1
ATOM 2240 N N . VAL A 1 273 ? -45.079 4.292 6.033 1.00 90.50 273 VAL A N 1
ATOM 2241 C CA . VAL A 1 273 ? -45.251 5.708 6.387 1.00 90.50 273 VAL A CA 1
ATOM 2242 C C . VAL A 1 273 ? -43.951 6.504 6.287 1.00 90.50 273 VAL A C 1
ATOM 2244 O O . VAL A 1 273 ? -43.949 7.699 6.572 1.00 90.50 273 VAL A O 1
ATOM 2247 N N . SER A 1 274 ? -42.843 5.863 5.889 1.00 91.38 274 SER A N 1
ATOM 2248 C CA . SER A 1 274 ? -41.506 6.474 5.823 1.00 91.38 274 SER A CA 1
ATOM 2249 C C . SER A 1 274 ? -41.104 7.186 7.125 1.00 91.38 274 SER A C 1
ATOM 2251 O O . SER A 1 274 ? -40.495 8.257 7.112 1.00 91.38 274 SER A O 1
ATOM 2253 N N . PHE A 1 275 ? -41.476 6.604 8.267 1.00 93.25 275 PHE A N 1
ATOM 2254 C CA . PHE A 1 275 ? -41.197 7.146 9.596 1.00 93.25 275 PHE A CA 1
ATOM 2255 C C . PHE A 1 275 ? -40.083 6.342 10.262 1.00 93.25 275 PHE A C 1
ATOM 2257 O O . PHE A 1 2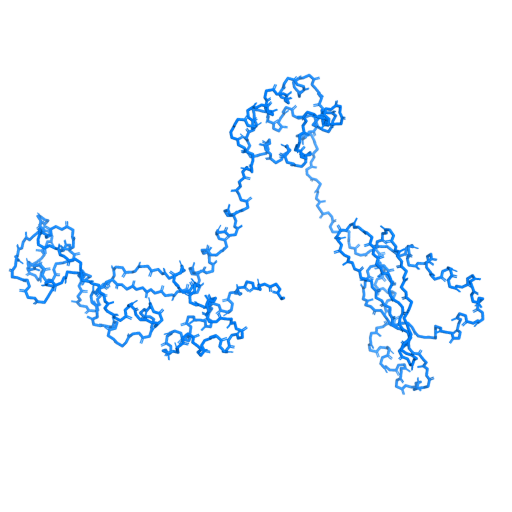75 ? -40.114 5.113 10.254 1.00 93.25 275 PHE A O 1
ATOM 2264 N N . MET A 1 276 ? -39.096 7.018 10.852 1.00 94.69 276 MET A N 1
ATOM 2265 C CA . MET A 1 276 ? -37.945 6.367 11.479 1.00 94.69 276 MET A CA 1
ATOM 2266 C C . MET A 1 276 ? -37.749 6.847 12.915 1.00 94.69 276 MET A C 1
ATOM 2268 O O . MET A 1 276 ? -37.672 8.047 13.175 1.00 94.69 276 MET A O 1
ATOM 2272 N N . LEU A 1 277 ? -37.607 5.897 13.835 1.00 94.25 277 LEU A N 1
ATOM 2273 C CA . LEU A 1 277 ? -37.150 6.127 15.201 1.00 94.25 277 LEU A CA 1
ATOM 2274 C C . LEU A 1 277 ? -35.661 5.804 15.303 1.00 94.25 277 LEU A C 1
ATOM 2276 O O . LEU A 1 277 ? -35.185 4.835 14.711 1.00 94.25 277 LEU A O 1
ATOM 2280 N N . MET A 1 278 ? -34.931 6.607 16.074 1.00 95.19 278 MET A N 1
ATOM 2281 C CA . MET A 1 278 ? -33.501 6.419 16.301 1.00 95.19 278 MET A CA 1
ATOM 2282 C C . MET A 1 278 ? -33.203 6.481 17.800 1.00 95.19 278 MET A C 1
ATOM 2284 O O . MET A 1 278 ? -33.428 7.514 18.432 1.00 95.19 278 MET A O 1
ATOM 2288 N N . PHE A 1 279 ? -32.675 5.396 18.364 1.00 94.31 279 PHE A N 1
ATOM 2289 C CA . PHE A 1 279 ? -32.326 5.295 19.782 1.00 94.31 279 PHE A CA 1
ATOM 2290 C C . PHE A 1 279 ? -30.817 5.163 19.955 1.00 94.31 279 PHE A C 1
ATOM 2292 O O . PHE A 1 279 ? -30.185 4.273 19.385 1.00 94.31 279 PHE A O 1
ATOM 2299 N N . LEU A 1 280 ? -30.225 6.051 20.753 1.00 93.19 280 LEU A N 1
ATOM 2300 C CA . LEU A 1 280 ? -28.806 5.984 21.083 1.00 93.19 280 LEU A CA 1
ATOM 2301 C C . LEU A 1 280 ? -28.582 4.964 22.206 1.00 93.19 280 LEU A C 1
ATOM 2303 O O . LEU A 1 280 ? -29.110 5.125 23.301 1.00 93.19 280 LEU A O 1
ATOM 2307 N N . ARG A 1 281 ? -27.754 3.954 21.941 1.00 90.06 281 ARG A N 1
ATOM 2308 C CA . ARG A 1 281 ? -27.381 2.878 22.867 1.00 90.06 281 ARG A CA 1
ATOM 2309 C C . ARG A 1 281 ? -25.898 2.977 23.217 1.00 90.06 281 ARG A C 1
ATOM 2311 O O . ARG A 1 281 ? -25.068 3.291 22.362 1.00 90.06 281 ARG A O 1
ATOM 2318 N N . ASP A 1 282 ? -25.540 2.683 24.465 1.00 83.88 282 ASP A N 1
ATOM 2319 C CA . ASP A 1 282 ? -24.138 2.734 24.914 1.00 83.88 282 ASP A CA 1
ATOM 2320 C C . ASP A 1 282 ? -23.329 1.476 24.545 1.00 83.88 282 ASP A C 1
ATOM 2322 O O . ASP A 1 282 ? -22.098 1.525 24.535 1.00 83.88 282 ASP A O 1
ATOM 2326 N N . ALA A 1 283 ? -23.998 0.369 24.205 1.00 82.56 283 ALA A N 1
ATOM 2327 C CA . ALA A 1 283 ? -23.380 -0.890 23.787 1.00 82.56 283 ALA A CA 1
ATOM 2328 C C . ALA A 1 283 ? -24.210 -1.600 22.703 1.00 82.56 283 ALA A C 1
ATOM 2330 O O . ALA A 1 283 ? -25.438 -1.488 22.696 1.00 82.56 283 ALA A O 1
ATOM 2331 N N . ASN A 1 284 ? -23.545 -2.351 21.813 1.00 82.19 284 ASN A N 1
ATOM 2332 C CA . ASN A 1 284 ? -24.209 -3.210 20.825 1.00 82.19 284 ASN A CA 1
ATOM 2333 C C . ASN A 1 284 ? -24.432 -4.622 21.385 1.00 82.19 284 ASN A C 1
ATOM 2335 O O . ASN A 1 284 ? -23.627 -5.529 21.164 1.00 82.19 284 ASN A O 1
ATOM 2339 N N . ASP A 1 285 ? -25.492 -4.790 22.169 1.00 83.06 285 ASP A N 1
ATOM 2340 C CA . ASP A 1 285 ? -25.914 -6.079 22.704 1.00 83.06 285 ASP A CA 1
ATOM 2341 C C . ASP A 1 285 ? -27.444 -6.198 22.707 1.00 83.06 285 ASP A C 1
ATOM 2343 O O . ASP A 1 285 ? -28.156 -5.208 22.540 1.00 83.06 285 ASP A O 1
ATOM 2347 N N . ALA A 1 286 ? -27.951 -7.423 22.867 1.00 83.06 286 ALA A N 1
ATOM 2348 C CA . ALA A 1 286 ? -29.389 -7.694 22.837 1.00 83.06 286 ALA A CA 1
ATOM 2349 C C . ALA A 1 286 ? -30.151 -7.021 23.986 1.00 83.06 286 ALA A C 1
ATOM 2351 O O . ALA A 1 286 ? -31.307 -6.640 23.827 1.00 83.06 286 ALA A O 1
ATOM 2352 N N . LYS A 1 287 ? -29.491 -6.815 25.133 1.00 85.38 287 LYS A N 1
ATOM 2353 C CA . LYS A 1 287 ? -30.111 -6.164 26.286 1.00 85.38 287 LYS A CA 1
ATOM 2354 C C . LYS A 1 287 ? -30.418 -4.698 25.979 1.00 85.38 287 LYS A C 1
ATOM 2356 O O . LYS A 1 287 ? -31.502 -4.226 26.296 1.00 85.38 287 LYS A O 1
ATOM 2361 N N . SER A 1 288 ? -29.499 -3.987 25.329 1.00 87.69 288 SER A N 1
ATOM 2362 C CA . SER A 1 288 ? -29.733 -2.590 24.964 1.00 87.69 288 SER A CA 1
ATOM 2363 C C . SER A 1 288 ? -30.797 -2.431 23.869 1.00 87.69 288 SER A C 1
ATOM 2365 O O . SER A 1 288 ? -31.446 -1.389 23.811 1.00 87.69 288 SER A O 1
ATOM 2367 N N . VAL A 1 289 ? -31.013 -3.443 23.014 1.00 89.62 289 VAL A N 1
ATOM 2368 C CA . VAL A 1 289 ? -32.165 -3.488 22.087 1.00 89.62 289 VAL A CA 1
ATOM 2369 C C . VAL A 1 289 ? -33.469 -3.706 22.858 1.00 89.62 289 VAL A C 1
ATOM 2371 O O . VAL A 1 289 ? -34.423 -2.956 22.661 1.00 89.62 289 VAL A O 1
ATOM 2374 N N . GLU A 1 290 ? -33.501 -4.682 23.767 1.00 90.88 290 GLU A N 1
ATOM 2375 C CA . GLU A 1 290 ? -34.666 -4.990 24.606 1.00 90.88 290 GLU A CA 1
ATOM 2376 C C . GLU A 1 290 ? -35.113 -3.775 25.431 1.00 90.88 290 GLU A C 1
ATOM 2378 O O . GLU A 1 290 ? -36.296 -3.448 25.449 1.00 90.88 290 GLU A O 1
ATOM 2383 N N . GLU A 1 291 ? -34.170 -3.041 26.030 1.00 92.62 291 GLU A N 1
ATOM 2384 C CA . GLU A 1 291 ? -34.448 -1.798 26.760 1.00 92.62 291 GLU A CA 1
ATOM 2385 C C . GLU A 1 291 ? -35.127 -0.743 25.865 1.00 92.62 291 GLU A C 1
ATOM 2387 O O . GLU A 1 291 ? -36.072 -0.083 26.301 1.00 92.62 291 GLU A O 1
ATOM 2392 N N . CYS A 1 292 ? -34.722 -0.623 24.593 1.00 93.06 292 CYS A N 1
ATOM 2393 C CA . CYS A 1 292 ? -35.357 0.297 23.643 1.00 93.06 292 CYS A CA 1
ATOM 2394 C C . CYS A 1 292 ? -36.802 -0.122 23.323 1.00 93.06 292 CYS A C 1
ATOM 2396 O O . CYS A 1 292 ? -37.695 0.724 23.273 1.00 93.06 292 CYS A O 1
ATOM 2398 N N . PHE A 1 293 ? -37.057 -1.421 23.138 1.00 93.31 293 PHE A N 1
ATOM 2399 C CA . PHE A 1 293 ? -38.415 -1.929 22.927 1.00 93.31 293 PHE A CA 1
ATOM 2400 C C . PHE A 1 293 ? -39.286 -1.796 24.170 1.00 93.31 293 PHE A C 1
ATOM 2402 O O . PHE A 1 293 ? -40.457 -1.440 24.044 1.00 93.31 293 PHE A O 1
ATOM 2409 N N . GLN A 1 294 ? -38.727 -1.999 25.363 1.00 93.69 294 GLN A N 1
ATOM 2410 C CA . GLN A 1 294 ? -39.451 -1.785 26.610 1.00 93.69 294 GLN A CA 1
ATOM 2411 C C . GLN A 1 294 ? -39.913 -0.328 26.728 1.00 93.69 294 GLN A C 1
ATOM 2413 O O . GLN A 1 294 ? -41.078 -0.094 27.023 1.00 93.69 294 GLN A O 1
ATOM 2418 N N . MET A 1 295 ? -39.065 0.646 26.372 1.00 93.81 295 MET A N 1
ATOM 2419 C CA . MET A 1 295 ? -39.468 2.059 26.321 1.00 93.81 295 MET A CA 1
ATOM 2420 C C . MET A 1 295 ? -40.642 2.304 25.360 1.00 93.81 295 MET A C 1
ATOM 2422 O O . MET A 1 295 ? -41.536 3.094 25.664 1.00 93.81 295 MET A O 1
ATOM 2426 N N . ILE A 1 296 ? -40.662 1.633 24.202 1.00 93.94 296 ILE A N 1
ATOM 2427 C CA . ILE A 1 296 ? -41.763 1.739 23.234 1.00 93.94 296 ILE A CA 1
ATOM 2428 C C . ILE A 1 296 ? -43.043 1.122 23.808 1.00 93.94 296 ILE A C 1
ATOM 2430 O O . ILE A 1 296 ? -44.113 1.725 23.699 1.00 93.94 296 ILE A O 1
ATOM 2434 N N . VAL A 1 297 ? -42.953 -0.055 24.430 1.00 94.56 297 VAL A N 1
ATOM 2435 C CA . VAL A 1 297 ? -44.089 -0.737 25.070 1.00 94.56 297 VAL A CA 1
ATOM 2436 C C . VAL A 1 297 ? -44.650 0.095 26.221 1.00 94.56 297 VAL A C 1
ATOM 2438 O O . VAL A 1 297 ? -45.865 0.246 26.313 1.00 94.56 297 VAL A O 1
ATOM 2441 N N . ASP A 1 298 ? -43.790 0.679 27.052 1.00 94.56 298 ASP A N 1
ATOM 2442 C CA . ASP A 1 298 ? -44.187 1.518 28.184 1.00 94.56 298 ASP A CA 1
ATOM 2443 C C . ASP A 1 298 ? -44.878 2.808 27.716 1.00 94.56 298 ASP A C 1
ATOM 2445 O O . ASP A 1 298 ? -45.839 3.259 28.339 1.00 94.56 298 ASP A O 1
ATOM 2449 N N . ALA A 1 299 ? -44.428 3.389 26.598 1.00 92.88 299 ALA A N 1
ATOM 2450 C CA . ALA A 1 299 ? -45.004 4.613 26.043 1.00 92.88 299 ALA A CA 1
ATOM 2451 C C . ALA A 1 299 ? -46.305 4.382 25.254 1.00 92.88 299 ALA A C 1
ATOM 2453 O O . ALA A 1 299 ? -47.208 5.217 25.298 1.00 92.88 299 ALA A O 1
ATOM 2454 N N . SER A 1 300 ? -46.397 3.282 24.501 1.00 92.00 300 SER A N 1
ATOM 2455 C CA . SER A 1 300 ? -47.532 3.001 23.606 1.00 92.00 300 SER A CA 1
ATOM 2456 C C . SER A 1 300 ? -48.592 2.089 24.220 1.00 92.00 300 SER A C 1
ATOM 2458 O O . SER A 1 300 ? -49.752 2.145 23.823 1.00 92.00 300 SER A O 1
ATOM 2460 N N . GLY A 1 301 ? -48.225 1.263 25.197 1.00 93.00 301 GLY A N 1
ATOM 2461 C CA . GLY A 1 301 ? -49.054 0.180 25.710 1.00 93.00 301 GLY A CA 1
ATOM 2462 C C . GLY A 1 301 ? -48.969 -1.088 24.852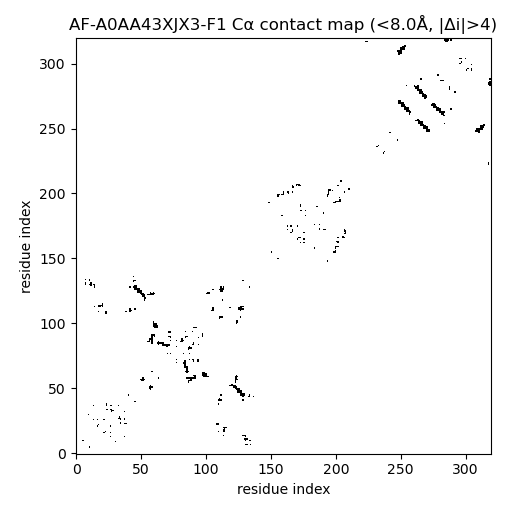 1.00 93.00 301 GLY A C 1
ATOM 2463 O O . GLY A 1 301 ? -48.783 -1.059 23.634 1.00 93.00 301 GLY A O 1
ATOM 2464 N N . SER A 1 302 ? -49.144 -2.242 25.497 1.00 90.50 302 SER A N 1
ATOM 2465 C CA . SER A 1 302 ? -48.947 -3.563 24.878 1.00 90.50 302 SER A CA 1
ATOM 2466 C C . SER A 1 302 ? -49.886 -3.856 23.700 1.00 90.50 302 SER A C 1
ATOM 2468 O O . SER A 1 302 ? -49.506 -4.582 22.780 1.00 90.50 302 SER A O 1
ATOM 2470 N N . GLU A 1 303 ? -51.099 -3.300 23.708 1.00 91.94 303 GLU A N 1
ATOM 2471 C CA . GLU A 1 303 ? -52.069 -3.466 22.623 1.00 91.94 303 GLU A CA 1
ATOM 2472 C C . GLU A 1 303 ? -51.622 -2.732 21.352 1.00 91.94 303 GLU A C 1
ATOM 2474 O O . GLU A 1 303 ? -51.580 -3.326 20.274 1.00 91.94 303 GLU A O 1
ATOM 2479 N N . TYR A 1 304 ? -51.221 -1.464 21.478 1.00 91.56 304 TYR A N 1
ATOM 2480 C CA . TYR A 1 304 ? -50.731 -0.672 20.350 1.00 91.56 304 TYR A CA 1
ATOM 2481 C C . TYR A 1 304 ? -49.397 -1.195 19.833 1.00 91.56 304 TYR A C 1
ATOM 2483 O O . TYR A 1 304 ? -49.221 -1.283 18.621 1.00 91.56 304 TYR A O 1
ATOM 2491 N N . TYR A 1 305 ? -48.500 -1.629 20.722 1.00 92.44 305 TYR A N 1
ATOM 2492 C CA . TYR A 1 305 ? -47.241 -2.256 20.331 1.00 92.44 305 TYR A CA 1
ATOM 2493 C C . TYR A 1 305 ? -47.454 -3.434 19.366 1.00 92.44 305 TYR A C 1
ATOM 2495 O O . TYR A 1 305 ? -46.868 -3.467 18.287 1.00 92.44 305 TYR A O 1
ATOM 2503 N N . LYS A 1 306 ? -48.365 -4.361 19.693 1.00 90.38 306 LYS A N 1
ATOM 2504 C CA . LYS A 1 306 ? -48.673 -5.512 18.823 1.00 90.38 306 LYS A CA 1
ATOM 2505 C C . LYS A 1 306 ? -49.230 -5.106 17.458 1.00 90.38 306 LYS A C 1
ATOM 2507 O O . LYS A 1 306 ? -49.026 -5.824 16.487 1.00 90.38 306 LYS A O 1
ATOM 2512 N N . ARG A 1 307 ? -49.944 -3.979 17.383 1.00 89.88 307 ARG A N 1
ATOM 2513 C CA . ARG A 1 307 ? -50.487 -3.447 16.123 1.00 89.88 307 ARG A CA 1
ATOM 2514 C C . ARG A 1 307 ? -49.432 -2.717 15.294 1.00 89.88 307 ARG A C 1
ATOM 2516 O O . ARG A 1 307 ? -49.505 -2.761 14.074 1.00 89.88 307 ARG A O 1
ATOM 2523 N N . LEU A 1 308 ? -48.485 -2.045 15.948 1.00 90.12 308 LEU A N 1
ATOM 2524 C CA . LEU A 1 308 ? -47.417 -1.278 15.303 1.00 90.12 308 LEU A CA 1
ATOM 2525 C C . LEU A 1 308 ? -46.280 -2.163 14.782 1.00 90.12 308 LEU A C 1
ATOM 2527 O O . LEU A 1 308 ? -45.656 -1.812 13.788 1.00 90.12 308 LEU A O 1
ATOM 2531 N N . PHE A 1 309 ? -46.022 -3.300 15.432 1.00 92.50 309 PHE A N 1
ATOM 2532 C CA . PHE A 1 309 ? -44.914 -4.201 15.104 1.00 92.50 309 PHE A CA 1
ATOM 2533 C C . PHE A 1 309 ? -45.403 -5.616 14.752 1.00 92.50 309 PHE A C 1
ATOM 2535 O O . PHE A 1 309 ? -45.059 -6.573 15.450 1.00 92.50 309 PHE A O 1
ATOM 2542 N N . PRO A 1 310 ? -46.219 -5.786 13.695 1.00 90.38 310 PRO A N 1
ATOM 2543 C CA . PRO A 1 310 ? -46.713 -7.108 13.317 1.00 90.38 310 PRO A CA 1
ATOM 2544 C C . PRO A 1 310 ? -45.604 -7.978 12.704 1.00 90.38 310 PRO A C 1
ATOM 2546 O O . PRO A 1 310 ? -45.571 -9.182 12.947 1.00 90.38 310 PRO A O 1
ATOM 2549 N N . VAL A 1 311 ? -44.671 -7.374 11.956 1.00 92.44 311 VAL A N 1
ATOM 2550 C CA . VAL A 1 311 ? -43.477 -8.027 11.401 1.00 92.44 311 VAL A CA 1
ATOM 2551 C C . VAL A 1 311 ? -42.281 -7.094 11.543 1.00 92.44 311 VAL A C 1
ATOM 2553 O O . VAL A 1 311 ? -42.342 -5.932 11.139 1.00 92.44 311 VAL A O 1
ATOM 2556 N N . ILE A 1 312 ? -41.186 -7.622 12.094 1.00 93.44 312 ILE A N 1
ATOM 2557 C CA . ILE A 1 312 ? -39.907 -6.920 12.212 1.00 93.44 312 ILE A CA 1
ATOM 2558 C C . ILE A 1 312 ? -38.873 -7.656 11.360 1.00 93.44 312 ILE A C 1
ATOM 2560 O O . ILE A 1 312 ? -38.649 -8.850 11.555 1.00 93.44 312 ILE A O 1
ATOM 2564 N N . LEU A 1 313 ? -38.248 -6.943 10.426 1.00 92.94 313 LEU A N 1
ATOM 2565 C CA . LEU A 1 313 ? -37.174 -7.445 9.577 1.00 92.94 313 LEU A CA 1
ATOM 2566 C C . LEU A 1 313 ? -35.834 -6.855 10.029 1.00 92.94 313 LEU A C 1
ATOM 2568 O O . LEU A 1 313 ? -35.660 -5.636 10.033 1.00 92.94 313 LEU A O 1
ATOM 2572 N N . THR A 1 314 ? -34.888 -7.726 10.370 1.00 91.38 314 THR A N 1
ATOM 2573 C CA . THR A 1 314 ? -33.524 -7.375 10.792 1.00 91.38 314 THR A CA 1
ATOM 2574 C C . THR A 1 314 ? -32.495 -8.129 9.962 1.00 91.38 314 THR A C 1
ATOM 2576 O O . THR A 1 314 ? -32.825 -9.067 9.228 1.00 91.38 314 THR A O 1
ATOM 2579 N N . ASP A 1 315 ? -31.226 -7.757 10.101 1.00 86.88 315 ASP A N 1
ATOM 2580 C CA . ASP A 1 315 ? -30.135 -8.645 9.721 1.00 86.88 315 ASP A CA 1
ATOM 2581 C C . ASP A 1 315 ? -29.919 -9.746 10.787 1.00 86.88 315 ASP A C 1
ATOM 2583 O O . ASP A 1 315 ? -30.643 -9.845 11.780 1.00 86.88 315 ASP A O 1
ATOM 2587 N N . ASN A 1 316 ? -28.921 -10.607 10.568 1.00 81.69 316 ASN A N 1
ATOM 2588 C CA . ASN A 1 316 ? -28.523 -11.641 11.532 1.00 81.69 316 ASN A CA 1
ATOM 2589 C C . ASN A 1 316 ? -27.484 -11.115 12.545 1.00 81.69 316 ASN A C 1
ATOM 2591 O O . ASN A 1 316 ? -26.558 -11.848 12.922 1.00 81.69 316 ASN A O 1
ATOM 2595 N N . GLY A 1 317 ? -27.583 -9.838 12.925 1.00 78.88 317 GLY A N 1
ATOM 2596 C CA . GLY A 1 317 ? -26.794 -9.232 13.989 1.00 78.88 317 GLY A CA 1
ATOM 2597 C C . GLY A 1 317 ? -26.898 -10.033 15.287 1.00 78.88 317 GLY A C 1
ATOM 2598 O O . GLY A 1 317 ? -27.905 -10.667 15.582 1.00 78.88 317 GLY A O 1
ATOM 2599 N N . SER A 1 318 ? -25.824 -10.053 16.078 1.00 74.94 318 SER A N 1
ATOM 2600 C CA . SER A 1 318 ? -25.809 -10.758 17.375 1.00 74.94 318 SER A CA 1
ATOM 2601 C C . SER A 1 318 ? -26.749 -10.158 18.417 1.00 74.94 318 SER A C 1
ATOM 2603 O O . SER A 1 318 ? -26.998 -10.786 19.445 1.00 74.94 318 SER A O 1
ATOM 2605 N N . GLU A 1 319 ? -27.131 -8.906 18.213 1.00 79.56 319 GLU A N 1
ATOM 2606 C CA . GLU A 1 319 ? -27.961 -8.102 19.094 1.00 79.56 319 GLU A CA 1
ATOM 2607 C C . GLU A 1 319 ? -29.463 -8.283 18.855 1.00 79.56 319 GLU A C 1
ATOM 2609 O O . GLU A 1 319 ? -30.239 -7.800 19.674 1.00 79.56 319 GLU A O 1
ATOM 2614 N N . PHE A 1 320 ? -29.858 -8.942 17.762 1.00 82.88 320 PHE A N 1
ATOM 2615 C CA . PHE A 1 320 ? -31.252 -9.109 17.354 1.00 82.88 320 PHE A CA 1
ATOM 2616 C C . PHE A 1 320 ? -31.815 -10.490 17.698 1.00 82.88 320 PHE A C 1
ATOM 2618 O O . PHE A 1 320 ? -31.044 -11.482 17.705 1.00 82.88 320 PHE A O 1
#

Secondary structure (DSSP, 8-state):
---PPP-HHHHHHHHHHHHTT--HHHHHHHTT--HHHHHHHHHHHPEEE---BTTB----BTTTTT---B-----TT--GGG-BGGG-TTHHHH-TT--BPPPGGGSSTT-S-TT-GGGGT--S-EEE--HHHHHHHHHHHHHHTTSS--S-HHHHHHHHHHHHHHHHTT--HHHHHHHTTTT--S-HHHHHHHHHTT-SS--TTTSTTTTTSPPPP------SS-GGGGTT-SHHHHHHHHHH-TT--EEEEEEEESSTTS-EEEEEEETTTTEEEEEEESS-SHHHHHHHHHHHHHHH-HHHHHHH-SEEE--S-TT-

Sequence (320 aa):
MMAKHLSYDDRLDIEKYLKSNYSLSEIARELNRHKSTISREITIRSRTVKKGCYGRNYNACIHRYSCESDRVCSDKKCSRKYKHCKFCGRCNDYCEYFRVDHCEKLQSTPYVCNGCEDRRRCTLTKFIYDATTAHKSYEELLVESRIGIESSPEEIKKLDEFIKPLVNNGQSVHHILVNNKDKIMVSEKTIYKYIEIGALSVKNIDLPRKVRYRPRRKVQRGYKVDKKCLEGRRYDDYLAFIEENKDISVVQMDSVEGNKGGKVLLTIHFVDVSFMLMFLRDANDAKSVEECFQMIVDASGSEYYKRLFPVILTDNGSEF

Nearest PDB structures (foldseek):
  6rwl-assembly1_C  TM=5.404E-01  e=4.710E-02  Simian immunodeficiency virus
  7xt4-assembly1_C  TM=5.179E-01  e=5.627E-01  Candidatus Scalindua brodae
  8gu6-assembly1_D  TM=4.955E-01  e=7.953E-01  Candidatus Scalindua brodae
  7y8y-assembly1_B  TM=2.267E-01  e=3.348E-01  Candidatus Scalindua brodae
  7zoq-assembly1_A  TM=1.598E-01  e=8.926E-01  Desulfonema magnum